Protein AF-A0A816GHS7-F1 (afdb_monomer)

Sequence (195 aa):
DESIRNHFLGNPITYLWGALGLVNDSLEFRLYTGRFTLDLFWAYRDGDQRWCGYQVNRAKFRRTLPLLEELCSCDLFGHRFTIPCSPTDYLDDEYGRDKWKTPLEKNYTWTNMKYHSMWNDISWMYATRLYTSKGKLRTDKYAVEWISKHFNYSLTSIPSFLNVIPNGPVTLPPLKTELVYNTKTKKKRVNKKSK

Structure (mmCIF, N/CA/C/O backbone):
data_AF-A0A816GHS7-F1
#
_entry.id   AF-A0A816GHS7-F1
#
loop_
_atom_site.group_PDB
_atom_site.id
_atom_site.type_symbol
_atom_site.label_atom_id
_atom_site.label_alt_id
_atom_site.label_comp_id
_atom_site.label_asym_id
_atom_site.label_entity_id
_atom_site.label_seq_id
_atom_site.pdbx_PDB_ins_code
_atom_site.Cartn_x
_atom_site.Cartn_y
_atom_site.Cartn_z
_atom_site.occupancy
_atom_site.B_iso_or_equiv
_atom_site.auth_seq_id
_atom_site.auth_comp_id
_atom_site.auth_asym_id
_atom_site.auth_atom_id
_atom_site.pdbx_PDB_model_num
ATOM 1 N N . ASP A 1 1 ? -3.343 10.259 -1.412 1.00 68.06 1 ASP A N 1
ATOM 2 C CA . ASP A 1 1 ? -4.573 10.716 -2.077 1.00 68.06 1 ASP A CA 1
ATOM 3 C C . ASP A 1 1 ? -5.734 10.633 -1.091 1.00 68.06 1 ASP A C 1
ATOM 5 O O . ASP A 1 1 ? -6.063 9.549 -0.615 1.00 68.06 1 ASP A O 1
ATOM 9 N N . GLU A 1 2 ? -6.271 11.782 -0.690 1.00 79.88 2 GLU A N 1
ATOM 10 C CA . GLU A 1 2 ? -7.373 11.857 0.273 1.00 79.88 2 GLU A CA 1
ATOM 11 C C . GLU A 1 2 ? -8.702 11.376 -0.321 1.00 79.88 2 GLU A C 1
ATOM 13 O O . GLU A 1 2 ? -9.509 10.796 0.402 1.00 79.88 2 GLU A O 1
ATOM 18 N N . SER A 1 3 ? -8.892 11.515 -1.637 1.00 87.31 3 SER A N 1
ATOM 19 C CA . SER A 1 3 ? -10.107 11.066 -2.319 1.00 87.31 3 SER A CA 1
ATOM 20 C C . SER A 1 3 ? -10.239 9.541 -2.271 1.00 87.31 3 SER A C 1
ATOM 22 O O . SER A 1 3 ? -11.257 9.023 -1.812 1.00 87.31 3 SER A O 1
ATOM 24 N N . ILE A 1 4 ? -9.163 8.823 -2.615 1.00 89.06 4 ILE A N 1
ATOM 25 C CA . ILE A 1 4 ? -9.098 7.355 -2.558 1.00 89.06 4 ILE A CA 1
ATOM 26 C C . ILE A 1 4 ? -9.308 6.874 -1.122 1.00 89.06 4 ILE A C 1
ATOM 28 O O . ILE A 1 4 ? -10.072 5.943 -0.875 1.00 89.06 4 ILE A O 1
ATOM 32 N N . ARG A 1 5 ? -8.661 7.530 -0.151 1.00 90.50 5 ARG A N 1
ATOM 33 C CA . ARG A 1 5 ? -8.822 7.182 1.264 1.00 90.50 5 ARG A CA 1
ATOM 34 C C . ARG A 1 5 ? -10.281 7.319 1.693 1.00 90.50 5 ARG A C 1
ATOM 36 O O . ARG A 1 5 ? -10.841 6.377 2.241 1.00 90.50 5 ARG A O 1
ATOM 43 N N . ASN A 1 6 ? -10.893 8.471 1.429 1.00 92.06 6 ASN A N 1
ATOM 44 C CA . ASN A 1 6 ? -12.266 8.763 1.832 1.00 92.06 6 ASN A CA 1
ATOM 45 C C . ASN A 1 6 ? -13.277 7.835 1.147 1.00 92.06 6 ASN A C 1
ATOM 47 O O . ASN A 1 6 ? -14.257 7.457 1.777 1.00 92.06 6 ASN A O 1
ATOM 51 N N . HIS A 1 7 ? -13.011 7.406 -0.089 1.00 94.62 7 HIS A N 1
ATOM 52 C CA . HIS A 1 7 ? -13.848 6.434 -0.791 1.00 94.62 7 HIS A CA 1
ATOM 53 C C . HIS A 1 7 ? -13.918 5.073 -0.075 1.00 94.62 7 HIS A C 1
ATOM 55 O O . HIS A 1 7 ? -14.983 4.455 -0.011 1.00 94.62 7 HIS A O 1
ATOM 61 N N . PHE A 1 8 ? -12.793 4.603 0.473 1.00 96.44 8 PHE A N 1
ATOM 62 C CA . PHE A 1 8 ? -12.714 3.301 1.142 1.00 96.44 8 PHE A CA 1
ATOM 63 C C . PHE A 1 8 ? -12.922 3.368 2.661 1.00 96.44 8 PHE A C 1
ATOM 65 O O . PHE A 1 8 ? -13.129 2.337 3.304 1.00 96.44 8 PHE A O 1
ATOM 72 N N . LEU A 1 9 ? -12.886 4.547 3.281 1.00 95.31 9 LEU A N 1
ATOM 73 C CA . LEU A 1 9 ? -13.147 4.679 4.714 1.00 95.31 9 LEU A CA 1
ATOM 74 C C . LEU A 1 9 ? -14.606 4.338 5.037 1.00 95.31 9 LEU A C 1
ATOM 76 O O . LEU A 1 9 ? -15.527 5.060 4.677 1.00 95.31 9 LEU A O 1
ATOM 80 N N . GLY A 1 10 ? -14.809 3.233 5.761 1.00 94.00 10 GLY A N 1
ATOM 81 C CA . GLY A 1 10 ? -16.142 2.800 6.190 1.00 94.00 10 GLY A CA 1
ATOM 82 C C . GLY A 1 10 ? -17.033 2.279 5.064 1.00 94.00 10 GLY A C 1
ATOM 83 O O . GLY A 1 10 ? -18.242 2.161 5.250 1.00 94.00 10 GLY A O 1
ATOM 84 N N . ASN A 1 11 ? -16.452 1.984 3.902 1.00 96.38 11 ASN A N 1
ATOM 85 C CA . ASN A 1 11 ? -17.188 1.466 2.761 1.00 96.38 11 ASN A CA 1
ATOM 86 C C . ASN A 1 11 ? -17.743 0.056 3.068 1.00 96.38 11 ASN A C 1
ATOM 88 O O . ASN A 1 11 ? -17.006 -0.797 3.567 1.00 96.38 11 ASN A O 1
ATOM 92 N N . PRO A 1 12 ? -19.033 -0.211 2.785 1.00 93.56 12 PRO A N 1
ATOM 93 C CA . PRO A 1 12 ? -19.698 -1.443 3.212 1.00 93.56 12 PRO A CA 1
ATOM 94 C C . PRO A 1 12 ? -19.266 -2.694 2.435 1.00 93.56 12 PRO A C 1
ATOM 96 O O . PRO A 1 12 ? -19.501 -3.802 2.909 1.00 93.56 12 PRO A O 1
ATOM 99 N N . ILE A 1 13 ? -18.663 -2.533 1.253 1.00 92.44 13 ILE A N 1
ATOM 100 C CA . ILE A 1 13 ? -18.228 -3.644 0.393 1.00 92.44 13 ILE A CA 1
ATOM 101 C C . ILE A 1 13 ? -16.758 -3.969 0.656 1.00 92.44 13 ILE A C 1
ATOM 103 O O . ILE A 1 13 ? -16.388 -5.124 0.861 1.00 92.44 13 ILE A O 1
ATOM 107 N N . THR A 1 14 ? -15.908 -2.944 0.637 1.00 95.06 14 THR A N 1
ATOM 108 C CA . THR A 1 14 ? -14.470 -3.079 0.861 1.00 95.06 14 THR A CA 1
ATOM 109 C C . THR A 1 14 ? -13.970 -1.854 1.595 1.00 95.06 14 THR A C 1
ATOM 111 O O . THR A 1 14 ? -13.979 -0.752 1.053 1.00 95.06 14 THR A O 1
ATOM 114 N N . TYR A 1 15 ? -13.571 -2.021 2.851 1.00 96.50 15 TYR A N 1
ATOM 115 C CA . TYR A 1 15 ? -13.147 -0.890 3.664 1.00 96.50 15 TYR A CA 1
ATOM 116 C C . TYR A 1 15 ? -11.628 -0.819 3.761 1.00 96.50 15 TYR A C 1
ATOM 118 O O . TYR A 1 15 ? -10.932 -1.835 3.756 1.00 96.50 15 TYR A O 1
ATOM 126 N N . LEU A 1 16 ? -11.107 0.396 3.909 1.00 97.06 16 LEU A N 1
ATOM 127 C CA . LEU A 1 16 ? -9.709 0.626 4.244 1.00 97.06 16 LEU A CA 1
ATOM 128 C C . LEU A 1 16 ? -9.429 0.052 5.634 1.00 97.06 16 LEU A C 1
ATOM 130 O O . LEU A 1 16 ? -9.889 0.606 6.627 1.00 97.06 16 LEU A O 1
ATOM 134 N N . TRP A 1 17 ? -8.682 -1.045 5.720 1.00 96.12 17 TRP A N 1
ATOM 135 C CA . TRP A 1 17 ? -8.279 -1.646 6.991 1.00 96.12 17 TRP A CA 1
ATOM 136 C C . TRP A 1 17 ? -7.000 -1.005 7.528 1.00 96.12 17 TRP A C 1
ATOM 138 O O . TRP A 1 17 ? -6.904 -0.738 8.727 1.00 96.12 17 TRP A O 1
ATOM 148 N N . GLY A 1 18 ? -6.043 -0.716 6.646 1.00 93.75 18 GLY A N 1
ATOM 149 C CA . GLY A 1 18 ? -4.761 -0.137 7.024 1.00 93.75 18 GLY A CA 1
ATOM 150 C C . GLY A 1 18 ? -4.218 0.817 5.970 1.00 93.75 18 GLY A C 1
ATOM 151 O O . GLY A 1 18 ? -4.299 0.540 4.779 1.00 93.75 18 GLY A O 1
ATOM 152 N N . ALA A 1 19 ? -3.643 1.927 6.419 1.00 92.38 19 ALA A N 1
ATOM 153 C CA . ALA A 1 19 ? -2.742 2.754 5.630 1.00 92.38 19 ALA A CA 1
ATOM 154 C C . ALA A 1 19 ? -1.329 2.563 6.188 1.00 92.38 19 ALA A C 1
ATOM 156 O O . ALA A 1 19 ? -1.081 2.896 7.351 1.00 92.38 19 ALA A O 1
ATOM 157 N N . LEU A 1 20 ? -0.446 1.993 5.376 1.00 91.12 20 LEU A N 1
ATOM 158 C CA . LEU A 1 20 ? 0.940 1.684 5.708 1.00 91.12 20 LEU A CA 1
ATOM 159 C C . LEU A 1 20 ? 1.876 2.570 4.878 1.00 91.12 20 LEU A C 1
ATOM 161 O O . LEU A 1 20 ? 1.519 2.999 3.783 1.00 91.12 20 LEU A O 1
ATOM 165 N N . GLY A 1 21 ? 3.061 2.856 5.408 1.00 89.56 21 GLY A N 1
ATOM 166 C CA . GLY A 1 21 ? 4.033 3.742 4.776 1.00 89.56 21 GLY A CA 1
ATOM 167 C C . GLY A 1 21 ? 3.632 5.220 4.794 1.00 89.56 21 GLY A C 1
ATOM 168 O O . GLY A 1 21 ? 2.619 5.617 5.378 1.00 89.56 21 GLY A O 1
ATOM 169 N N . LEU A 1 22 ? 4.461 6.065 4.178 1.00 88.38 22 LEU A N 1
ATOM 170 C CA . LEU A 1 22 ? 4.200 7.497 4.039 1.00 88.38 22 LEU A CA 1
ATOM 171 C C . LEU A 1 22 ? 3.932 7.858 2.580 1.00 88.38 22 LEU A C 1
ATOM 173 O O . LEU A 1 22 ? 4.438 7.227 1.652 1.00 88.38 22 LEU A O 1
ATOM 177 N N . VAL A 1 23 ? 3.153 8.929 2.389 1.00 85.56 23 VAL A N 1
ATOM 178 C CA . VAL A 1 23 ? 2.661 9.373 1.074 1.00 85.56 23 VAL A CA 1
ATOM 179 C C . VAL A 1 23 ? 3.784 9.529 0.057 1.00 85.56 23 VAL A C 1
ATOM 181 O O . VAL A 1 23 ? 3.580 9.163 -1.089 1.00 85.56 23 VAL A O 1
ATOM 184 N N . ASN A 1 24 ? 4.958 10.002 0.471 1.00 83.50 24 ASN A N 1
ATOM 185 C CA . ASN A 1 24 ? 6.058 10.341 -0.434 1.00 83.50 24 ASN A CA 1
ATOM 186 C C . ASN A 1 24 ? 7.095 9.220 -0.605 1.00 83.50 24 ASN A C 1
ATOM 188 O O . ASN A 1 24 ? 8.145 9.464 -1.200 1.00 83.50 24 ASN A O 1
ATOM 192 N N . ASP A 1 25 ? 6.868 8.022 -0.049 1.00 86.94 25 ASP A N 1
ATOM 193 C CA . ASP A 1 25 ? 7.866 6.953 -0.136 1.00 86.94 25 ASP A CA 1
ATOM 194 C C . ASP A 1 25 ? 7.343 5.526 -0.301 1.00 86.94 25 ASP A C 1
ATOM 196 O O . ASP A 1 25 ? 7.986 4.756 -0.999 1.00 86.94 25 ASP A O 1
ATOM 200 N N . SER A 1 26 ? 6.253 5.123 0.341 1.00 91.00 26 SER A N 1
ATOM 201 C CA . SER A 1 26 ? 5.877 3.701 0.406 1.00 91.00 26 SER A CA 1
ATOM 202 C C . SER A 1 26 ? 4.427 3.498 0.801 1.00 91.00 26 SER A C 1
ATOM 204 O O . SER A 1 26 ? 4.081 2.524 1.461 1.00 91.00 26 SER A O 1
ATOM 206 N N . LEU A 1 27 ? 3.572 4.448 0.422 1.00 91.31 27 LEU A N 1
ATOM 207 C CA . LEU A 1 27 ? 2.167 4.377 0.768 1.00 91.31 27 LEU A CA 1
ATOM 208 C C . LEU A 1 27 ? 1.540 3.105 0.191 1.00 91.31 27 LEU A C 1
ATOM 210 O O . LEU A 1 27 ? 1.600 2.850 -1.012 1.00 91.31 27 LEU A O 1
ATOM 214 N N . GLU A 1 28 ? 0.895 2.358 1.073 1.00 93.44 28 GLU A N 1
ATOM 215 C CA . GLU A 1 28 ? 0.115 1.169 0.772 1.00 93.44 28 GLU A CA 1
ATOM 216 C C . GLU A 1 28 ? -1.218 1.281 1.508 1.00 93.44 28 GLU A C 1
ATOM 218 O O . GLU A 1 28 ? -1.266 1.516 2.720 1.00 93.44 28 GLU A O 1
ATOM 223 N N . PHE A 1 29 ? -2.319 1.103 0.784 1.00 95.25 29 PHE A N 1
ATOM 224 C CA . PHE A 1 29 ? -3.629 0.923 1.398 1.00 95.25 29 PHE A CA 1
ATOM 225 C C . PHE A 1 29 ? -4.002 -0.545 1.348 1.00 95.25 29 PHE A C 1
ATOM 227 O O . PHE A 1 29 ? -4.215 -1.097 0.275 1.00 95.25 29 PHE A O 1
ATOM 234 N N . ARG A 1 30 ? -4.155 -1.150 2.520 1.00 95.88 30 ARG A N 1
ATOM 235 C CA . ARG A 1 30 ? -4.712 -2.488 2.661 1.00 95.88 30 ARG A CA 1
ATOM 236 C C . ARG A 1 30 ? -6.213 -2.386 2.866 1.00 95.88 30 ARG A C 1
ATOM 238 O O . ARG A 1 30 ? -6.678 -1.897 3.901 1.00 95.88 30 ARG A O 1
ATOM 245 N N . LEU A 1 31 ? -6.964 -2.848 1.880 1.00 97.19 31 LEU A N 1
ATOM 246 C CA . LEU A 1 31 ? -8.415 -2.951 1.903 1.00 97.19 31 LEU A CA 1
ATOM 247 C C . LEU A 1 31 ? -8.844 -4.344 2.359 1.00 97.19 31 LEU A C 1
ATOM 249 O O . LEU A 1 31 ? -8.128 -5.328 2.155 1.00 97.19 31 LEU A O 1
ATOM 253 N N . TYR A 1 32 ? -10.027 -4.436 2.957 1.00 96.44 32 TYR A N 1
ATOM 254 C CA . TYR A 1 32 ? -10.580 -5.698 3.425 1.00 96.44 32 TYR A CA 1
ATOM 255 C C . TYR A 1 32 ? -12.075 -5.809 3.134 1.00 96.44 32 TYR A C 1
ATOM 257 O O . TYR A 1 32 ? -12.856 -4.905 3.430 1.00 96.44 32 TYR A O 1
ATOM 265 N N . THR A 1 33 ? -12.468 -6.962 2.595 1.00 93.06 33 THR A N 1
ATOM 266 C CA . THR A 1 33 ? -13.860 -7.281 2.231 1.00 93.06 33 THR A CA 1
ATOM 267 C C . THR A 1 33 ? -14.572 -8.151 3.267 1.00 93.06 33 THR A C 1
ATOM 269 O O . THR A 1 33 ? -15.707 -8.567 3.059 1.00 93.06 33 THR A O 1
ATOM 272 N N . GLY A 1 34 ? -13.898 -8.527 4.359 1.00 90.69 34 GLY A N 1
ATOM 273 C CA . GLY A 1 34 ? -14.360 -9.602 5.247 1.00 90.69 34 GLY A CA 1
ATOM 274 C C . GLY A 1 34 ? -13.901 -10.998 4.814 1.00 90.69 34 GLY A C 1
ATOM 275 O O . GLY A 1 34 ? -13.874 -11.909 5.637 1.00 90.69 34 GLY A O 1
ATOM 276 N N . ARG A 1 35 ? -13.514 -11.179 3.543 1.00 92.12 35 ARG A N 1
ATOM 277 C CA . ARG A 1 35 ? -13.110 -12.484 2.986 1.00 92.12 35 ARG A CA 1
ATOM 278 C C . ARG A 1 35 ? -11.669 -12.509 2.497 1.00 92.12 35 ARG A C 1
ATOM 280 O O . ARG A 1 35 ? -10.969 -13.487 2.724 1.00 92.12 35 ARG A O 1
ATOM 287 N N . PHE A 1 36 ? -11.229 -11.439 1.848 1.00 91.56 36 PHE A N 1
ATOM 288 C CA . PHE A 1 36 ? -9.872 -11.306 1.330 1.00 91.56 36 PHE A CA 1
ATOM 289 C C . PHE A 1 36 ? -9.372 -9.871 1.495 1.00 91.56 36 PHE A C 1
ATOM 291 O O . PHE A 1 36 ? -10.145 -8.948 1.778 1.00 91.56 36 PHE A O 1
ATOM 298 N N . THR A 1 37 ? -8.064 -9.703 1.340 1.00 93.81 37 THR A N 1
ATOM 299 C CA . THR A 1 37 ? -7.389 -8.406 1.348 1.00 93.81 37 THR A CA 1
ATOM 300 C C . THR A 1 37 ? -7.031 -7.987 -0.069 1.00 93.81 37 THR A C 1
ATOM 302 O O . THR A 1 37 ? -6.649 -8.828 -0.882 1.00 93.81 37 THR A O 1
ATOM 305 N N . LEU A 1 38 ? -7.122 -6.690 -0.346 1.00 94.06 38 LEU A N 1
ATOM 306 C CA . LEU A 1 38 ? -6.595 -6.078 -1.563 1.00 94.06 38 LEU A CA 1
ATOM 307 C C . LEU A 1 38 ? -5.630 -4.970 -1.153 1.00 94.06 38 LEU A C 1
ATOM 309 O O . LEU A 1 38 ? -6.019 -4.082 -0.400 1.00 94.06 38 LEU A O 1
ATOM 313 N N . ASP A 1 39 ? -4.407 -5.007 -1.668 1.00 94.31 39 ASP A N 1
ATOM 314 C CA . ASP A 1 39 ? -3.400 -3.991 -1.381 1.00 94.31 39 ASP A CA 1
ATOM 315 C C . ASP A 1 39 ? -3.287 -3.037 -2.578 1.00 94.31 39 ASP A C 1
ATOM 317 O O . ASP A 1 39 ? -3.067 -3.460 -3.714 1.00 94.31 39 ASP A O 1
ATOM 321 N N . LEU A 1 40 ? -3.479 -1.743 -2.330 1.00 94.25 40 LEU A N 1
ATOM 322 C CA . LEU A 1 40 ? -3.274 -0.674 -3.300 1.00 94.25 40 LEU A CA 1
ATOM 323 C C . LEU A 1 40 ? -1.908 -0.043 -3.059 1.00 94.25 40 LEU A C 1
ATOM 325 O O . LEU A 1 40 ? -1.627 0.428 -1.956 1.00 94.25 40 LEU A O 1
ATOM 329 N N . PHE A 1 41 ? -1.099 0.022 -4.110 1.00 91.88 41 PHE A N 1
ATOM 330 C CA . PHE A 1 41 ? 0.233 0.614 -4.076 1.00 91.88 41 PHE A CA 1
ATOM 331 C C . PHE A 1 41 ? 0.293 1.880 -4.920 1.00 91.88 41 PHE A C 1
ATOM 333 O O . PHE A 1 41 ? -0.375 1.993 -5.949 1.00 91.88 41 PHE A O 1
ATOM 340 N N . TRP A 1 42 ? 1.144 2.817 -4.508 1.00 90.38 42 TRP A N 1
ATOM 341 C CA . TRP A 1 42 ? 1.409 4.026 -5.274 1.00 90.38 42 TRP A CA 1
ATOM 342 C C . TRP A 1 42 ? 2.604 3.838 -6.205 1.00 90.38 42 TRP A C 1
ATOM 344 O O . TRP A 1 42 ? 3.679 3.398 -5.794 1.00 90.38 42 TRP A O 1
ATOM 354 N N . ALA A 1 43 ? 2.402 4.219 -7.467 1.00 89.06 43 ALA A N 1
ATOM 355 C CA . ALA A 1 43 ? 3.469 4.402 -8.435 1.00 89.06 43 ALA A CA 1
ATOM 356 C C . ALA A 1 43 ? 3.944 5.858 -8.384 1.00 89.06 43 ALA A C 1
ATOM 358 O O . ALA A 1 43 ? 3.185 6.794 -8.639 1.00 89.06 43 ALA A O 1
ATOM 359 N N . TYR A 1 44 ? 5.213 6.034 -8.061 1.00 88.62 44 TYR A N 1
ATOM 360 C CA . TYR A 1 44 ? 5.902 7.310 -8.001 1.00 88.62 44 TYR A CA 1
ATOM 361 C C . TYR A 1 44 ? 6.716 7.524 -9.269 1.00 88.62 44 TYR A C 1
ATOM 363 O O . TYR A 1 44 ? 7.082 6.563 -9.949 1.00 88.62 44 TYR A O 1
ATOM 371 N N . ARG A 1 45 ? 7.017 8.784 -9.579 1.00 85.44 45 ARG A N 1
ATOM 372 C CA . ARG A 1 45 ? 7.828 9.166 -10.735 1.00 85.44 45 ARG A CA 1
ATOM 373 C C . ARG A 1 45 ? 9.043 9.966 -10.280 1.00 85.44 45 ARG A C 1
ATOM 375 O O . ARG A 1 45 ? 8.910 10.841 -9.429 1.00 85.44 45 ARG A O 1
ATOM 382 N N . ASP A 1 46 ? 10.194 9.652 -10.855 1.00 84.06 46 ASP A N 1
ATOM 383 C CA . ASP A 1 46 ? 11.453 10.378 -10.697 1.00 84.06 46 ASP A CA 1
ATOM 384 C C . ASP A 1 46 ? 12.117 10.478 -12.081 1.00 84.06 46 ASP A C 1
ATOM 386 O O . ASP A 1 46 ? 12.657 9.497 -12.597 1.00 84.06 46 ASP A O 1
ATOM 390 N N . GLY A 1 47 ? 11.947 11.627 -12.744 1.00 85.31 47 GLY A N 1
ATOM 391 C CA . GLY A 1 47 ? 12.228 11.769 -14.177 1.00 85.31 47 GLY A CA 1
ATOM 392 C C . GLY A 1 47 ? 11.400 10.789 -15.020 1.00 85.31 47 GLY A C 1
ATOM 393 O O . GLY A 1 47 ? 10.177 10.719 -14.877 1.00 85.31 47 GLY A O 1
ATOM 394 N N . ASP A 1 48 ? 12.077 10.006 -15.861 1.00 83.62 48 ASP A N 1
ATOM 395 C CA . ASP A 1 48 ? 11.458 8.969 -16.701 1.00 83.62 48 ASP A CA 1
ATOM 396 C C . ASP A 1 48 ? 11.254 7.636 -15.966 1.00 83.62 48 ASP A C 1
ATOM 398 O O . ASP A 1 48 ? 10.537 6.753 -16.440 1.00 83.62 48 ASP A O 1
ATOM 402 N N . GLN A 1 49 ? 11.850 7.473 -14.782 1.00 83.94 49 GLN A N 1
ATOM 403 C CA . GLN A 1 49 ? 11.717 6.248 -14.007 1.00 83.94 49 GLN A CA 1
ATOM 404 C C . GLN A 1 49 ? 10.449 6.277 -13.160 1.00 83.94 49 GLN A C 1
ATOM 406 O O . GLN A 1 49 ? 10.120 7.268 -12.500 1.00 83.94 49 GLN A O 1
ATOM 411 N N . ARG A 1 50 ?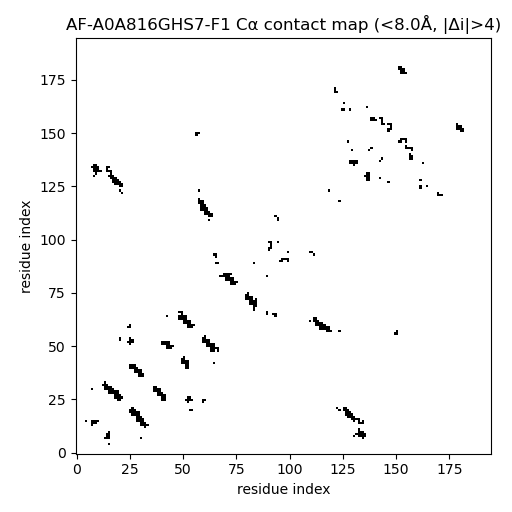 9.748 5.143 -13.127 1.00 88.75 50 ARG A N 1
ATOM 412 C CA . ARG A 1 50 ? 8.648 4.907 -12.193 1.00 88.75 50 ARG A CA 1
ATOM 413 C C . ARG A 1 50 ? 9.069 3.888 -11.152 1.00 88.75 50 ARG A C 1
ATOM 415 O O . ARG A 1 50 ? 9.842 2.976 -11.436 1.00 88.75 50 ARG A O 1
ATOM 422 N N . TRP A 1 51 ? 8.571 4.034 -9.936 1.00 90.94 51 TRP A N 1
ATOM 423 C CA . TRP A 1 51 ? 8.890 3.107 -8.860 1.00 90.94 51 TRP A CA 1
ATOM 424 C C . TRP A 1 51 ? 7.725 2.956 -7.888 1.00 90.94 51 TRP A C 1
ATOM 426 O O . TRP A 1 51 ? 6.915 3.857 -7.709 1.00 90.94 51 TRP A O 1
ATOM 436 N N . CYS A 1 52 ? 7.644 1.793 -7.259 1.00 91.44 52 CYS A N 1
ATOM 437 C CA . CYS A 1 52 ? 6.725 1.482 -6.177 1.00 91.44 52 CYS A CA 1
ATOM 438 C C . CYS A 1 52 ? 7.524 1.377 -4.881 1.00 91.44 52 CYS A C 1
ATOM 440 O O . CYS A 1 52 ? 8.606 0.781 -4.859 1.00 91.44 52 CYS A O 1
ATOM 442 N N . GLY A 1 53 ? 7.014 1.963 -3.805 1.00 91.19 53 GLY A N 1
ATOM 443 C CA . GLY A 1 53 ? 7.618 1.802 -2.489 1.00 91.19 53 GLY A CA 1
ATOM 444 C C . GLY A 1 53 ? 7.207 0.489 -1.828 1.00 91.19 53 GLY A C 1
ATOM 445 O O . GLY A 1 53 ? 6.150 -0.061 -2.131 1.00 91.19 53 GLY A O 1
ATOM 446 N N . TYR A 1 54 ? 8.058 -0.008 -0.936 1.00 89.31 54 TYR A N 1
ATOM 447 C CA . TYR A 1 54 ? 7.779 -1.158 -0.081 1.00 89.31 54 TYR A CA 1
ATOM 448 C C . TYR A 1 54 ? 8.507 -1.005 1.255 1.00 89.31 54 TYR A C 1
ATOM 450 O O . TYR A 1 54 ? 9.568 -0.376 1.324 1.00 89.31 54 TYR A O 1
ATOM 458 N N . GLN A 1 55 ? 7.970 -1.606 2.312 1.00 88.50 55 GLN A N 1
ATOM 459 C CA . GLN A 1 55 ? 8.479 -1.451 3.668 1.00 88.50 55 GLN A CA 1
ATOM 460 C C . GLN A 1 55 ? 8.662 -2.791 4.373 1.00 88.50 55 GLN A C 1
ATOM 462 O O . GLN A 1 55 ? 7.787 -3.654 4.365 1.00 88.50 55 GLN A O 1
ATOM 467 N N . VAL A 1 56 ? 9.810 -2.945 5.034 1.00 85.62 56 VAL A N 1
ATOM 468 C CA . VAL A 1 56 ? 10.094 -4.076 5.925 1.00 85.62 56 VAL A CA 1
ATOM 469 C C . VAL A 1 56 ? 10.659 -3.526 7.216 1.00 85.62 56 VAL A C 1
ATOM 471 O O . VAL A 1 56 ? 11.815 -3.097 7.284 1.00 85.62 56 VAL A O 1
ATOM 474 N N . ASN A 1 57 ? 9.838 -3.529 8.264 1.00 84.56 57 ASN A N 1
ATOM 475 C CA . ASN A 1 57 ? 10.099 -2.704 9.437 1.00 84.56 57 ASN A CA 1
ATOM 476 C C . ASN A 1 57 ? 10.422 -1.260 8.982 1.00 84.56 57 ASN A C 1
ATOM 478 O O . ASN A 1 57 ? 9.879 -0.781 7.991 1.00 84.56 57 ASN A O 1
ATOM 482 N N . ARG A 1 58 ? 11.352 -0.571 9.651 1.00 87.25 58 ARG A N 1
ATOM 483 C CA . ARG A 1 58 ? 11.702 0.820 9.318 1.00 87.25 58 ARG A CA 1
ATOM 484 C C . ARG A 1 58 ? 12.356 1.004 7.952 1.00 87.25 58 ARG A C 1
ATOM 486 O O . ARG A 1 58 ? 12.524 2.144 7.521 1.00 87.25 58 ARG A O 1
ATOM 493 N N . ALA A 1 59 ? 12.815 -0.080 7.331 1.00 89.56 59 ALA A N 1
ATOM 494 C CA . ALA A 1 59 ? 13.534 -0.014 6.075 1.00 89.56 59 ALA A CA 1
ATOM 495 C C . ALA A 1 59 ? 12.552 0.172 4.920 1.00 89.56 59 ALA A C 1
ATOM 497 O O . ALA A 1 59 ? 11.589 -0.581 4.771 1.00 89.56 59 ALA A O 1
ATOM 498 N N . LYS A 1 60 ? 12.853 1.168 4.094 1.00 91.00 60 LYS A N 1
ATOM 499 C CA . LYS A 1 60 ? 12.137 1.493 2.874 1.00 91.00 60 LYS A CA 1
ATOM 500 C C . LYS A 1 60 ? 12.912 1.001 1.676 1.00 91.00 60 LYS A C 1
ATOM 502 O O . LYS A 1 60 ? 14.125 1.209 1.568 1.00 91.00 60 LYS A O 1
ATOM 507 N N . PHE A 1 61 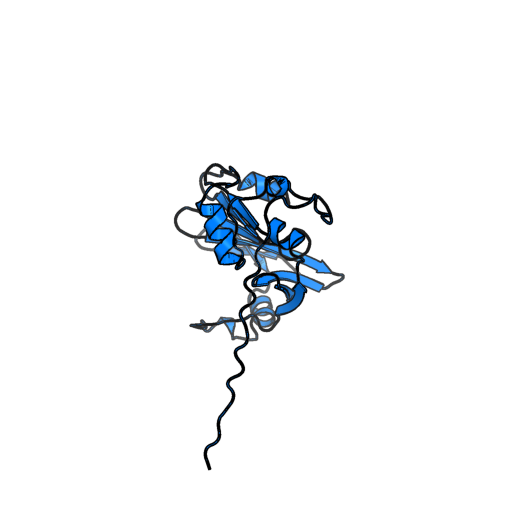? 12.178 0.430 0.745 1.00 92.25 61 PHE A N 1
ATOM 508 C CA . PHE A 1 61 ? 12.686 -0.084 -0.504 1.00 92.25 61 PHE A CA 1
ATOM 509 C C . PHE A 1 61 ? 11.933 0.561 -1.658 1.00 92.25 61 PHE A C 1
ATOM 511 O O . PHE A 1 61 ? 10.773 0.947 -1.525 1.00 92.25 61 PHE A O 1
ATOM 518 N N . ARG A 1 62 ? 12.612 0.679 -2.793 1.00 92.62 62 ARG A N 1
ATOM 519 C CA . ARG A 1 62 ? 12.019 1.088 -4.061 1.00 92.62 62 ARG A CA 1
ATOM 520 C C . ARG A 1 62 ? 12.160 -0.056 -5.046 1.00 92.62 62 ARG A C 1
ATOM 522 O O . ARG A 1 62 ? 13.255 -0.583 -5.236 1.00 92.62 62 ARG A O 1
ATOM 529 N N . ARG A 1 63 ? 11.049 -0.422 -5.665 1.00 90.44 63 ARG A N 1
ATOM 530 C CA . ARG A 1 63 ? 10.973 -1.374 -6.765 1.00 90.44 63 ARG A CA 1
ATOM 531 C C . ARG A 1 63 ? 10.715 -0.583 -8.039 1.00 90.44 63 ARG A C 1
ATOM 533 O O . ARG A 1 63 ? 9.682 0.074 -8.137 1.00 90.44 63 ARG A O 1
ATOM 540 N N . THR A 1 64 ? 11.661 -0.584 -8.971 1.00 89.62 64 THR A N 1
ATOM 541 C CA . THR A 1 64 ? 11.477 0.097 -10.261 1.00 89.62 64 THR A CA 1
ATOM 542 C C . THR A 1 64 ? 10.379 -0.608 -11.048 1.00 89.62 64 THR A C 1
ATOM 544 O O . THR A 1 64 ? 10.383 -1.832 -11.135 1.00 89.62 64 THR A O 1
ATOM 547 N N . LEU A 1 65 ? 9.440 0.167 -11.583 1.00 88.38 65 LEU A N 1
ATOM 548 C CA . LEU A 1 65 ? 8.356 -0.333 -12.417 1.00 88.38 65 LEU A CA 1
ATOM 549 C C . LEU A 1 65 ? 8.787 -0.295 -13.888 1.00 88.38 65 LEU A C 1
ATOM 551 O O . LEU A 1 65 ? 9.420 0.693 -14.283 1.00 88.38 65 LEU A O 1
ATOM 555 N N . PRO A 1 66 ? 8.412 -1.301 -14.696 1.00 87.12 66 PRO A N 1
ATOM 556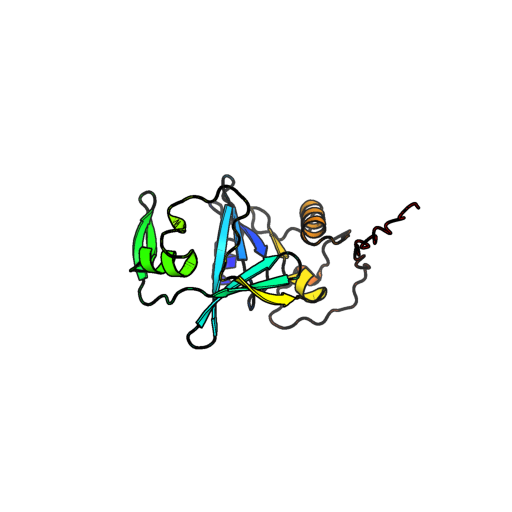 C CA . PRO A 1 66 ? 8.519 -1.214 -16.146 1.00 87.12 66 PRO A CA 1
ATOM 557 C C . PRO A 1 66 ? 7.805 0.035 -16.680 1.00 87.12 66 PRO A C 1
ATOM 559 O O . PRO A 1 66 ? 6.867 0.562 -16.063 1.00 87.12 66 PRO A O 1
ATOM 562 N N . LEU A 1 67 ? 8.254 0.526 -17.833 1.00 80.06 67 LEU A N 1
ATOM 563 C CA . LEU A 1 67 ? 7.626 1.667 -18.490 1.00 80.06 67 LEU A CA 1
ATOM 564 C C . LEU A 1 67 ? 6.204 1.288 -18.920 1.00 80.06 67 LEU A C 1
ATOM 566 O O . LEU A 1 67 ? 5.981 0.378 -19.708 1.00 80.06 67 LEU A O 1
ATOM 570 N N . LEU A 1 68 ? 5.224 2.001 -18.369 1.00 74.31 68 LEU A N 1
ATOM 571 C CA . LEU A 1 68 ? 3.831 1.914 -18.799 1.00 74.31 68 LEU A CA 1
ATOM 572 C C . LEU A 1 68 ? 3.638 2.900 -19.950 1.00 74.31 68 LEU A C 1
ATOM 574 O O . LEU A 1 68 ? 3.373 4.084 -19.697 1.00 74.31 68 LEU A O 1
ATOM 578 N N . GLU A 1 69 ? 3.829 2.413 -21.174 1.00 72.94 69 GLU A N 1
ATOM 579 C CA . GLU A 1 69 ? 3.639 3.191 -22.402 1.00 72.94 69 GLU A CA 1
ATOM 580 C C . GLU A 1 69 ? 2.148 3.383 -22.702 1.00 72.94 69 GLU A C 1
ATOM 582 O O . GLU A 1 69 ? 1.694 4.515 -22.859 1.00 72.94 69 GLU A O 1
ATOM 587 N N . GLU A 1 70 ? 1.363 2.301 -22.657 1.00 88.00 70 GLU A N 1
ATOM 588 C CA . GLU A 1 70 ? -0.069 2.315 -22.970 1.00 88.00 70 GLU A CA 1
ATOM 589 C C . GLU A 1 70 ? -0.889 1.433 -22.018 1.00 88.00 70 GLU A C 1
ATOM 591 O O . GLU A 1 70 ? -0.412 0.422 -21.487 1.00 88.00 70 GLU A O 1
ATOM 596 N N . LEU A 1 71 ? -2.147 1.828 -21.806 1.00 92.12 71 LEU A N 1
ATOM 597 C CA . LEU A 1 71 ? -3.109 1.111 -20.976 1.00 92.12 71 LEU A CA 1
ATOM 598 C C . LEU A 1 71 ? -4.248 0.556 -21.832 1.00 92.12 71 LEU A C 1
ATOM 600 O O . LEU A 1 71 ? -4.916 1.292 -22.554 1.00 92.12 71 LEU A O 1
ATOM 604 N N . CYS A 1 72 ? -4.504 -0.737 -21.682 1.00 94.69 72 CYS A N 1
ATOM 605 C CA . CYS A 1 72 ? -5.545 -1.484 -22.369 1.00 94.69 72 CYS A CA 1
ATOM 606 C C . CYS A 1 72 ? -6.583 -2.012 -21.372 1.00 94.69 72 CYS A C 1
ATOM 608 O O . CYS A 1 72 ? -6.363 -2.049 -20.161 1.00 94.69 72 CYS A O 1
ATOM 610 N N . SER A 1 73 ? -7.742 -2.422 -21.886 1.00 95.31 73 SER A N 1
ATOM 611 C CA . SER A 1 73 ? -8.770 -3.098 -21.089 1.00 95.31 73 SER A CA 1
ATOM 612 C C . SER A 1 73 ? -8.576 -4.612 -21.124 1.00 95.31 73 SER A C 1
ATOM 614 O O . SER A 1 73 ? -8.289 -5.175 -22.176 1.00 95.31 73 SER A O 1
ATOM 616 N N . CYS A 1 74 ? -8.794 -5.271 -19.993 1.00 95.12 74 CYS A N 1
ATOM 617 C CA . CYS A 1 74 ? -8.786 -6.723 -19.852 1.00 95.12 74 CYS A CA 1
ATOM 618 C C . CYS A 1 74 ? -10.009 -7.181 -19.051 1.00 95.12 74 CYS A C 1
ATOM 620 O O . CYS A 1 74 ? -10.537 -6.417 -18.241 1.00 95.12 74 CYS A O 1
ATOM 622 N N . ASP A 1 75 ? -10.456 -8.412 -19.285 1.00 95.69 75 ASP A N 1
ATOM 623 C CA . ASP A 1 75 ? -11.446 -9.071 -18.439 1.00 95.69 75 ASP A CA 1
ATOM 624 C C . ASP A 1 75 ? -10.748 -9.837 -17.312 1.00 95.69 75 ASP A C 1
ATOM 626 O O . ASP A 1 75 ? -9.828 -10.621 -17.548 1.00 95.69 75 ASP A O 1
ATOM 630 N N . LEU A 1 76 ? -11.205 -9.627 -16.084 1.00 92.19 76 LEU A N 1
ATOM 631 C CA . LEU A 1 76 ? -10.846 -10.457 -14.946 1.00 92.19 76 LEU A CA 1
ATOM 632 C C . LEU A 1 76 ? -12.124 -10.793 -14.178 1.00 92.19 76 LEU A C 1
ATOM 634 O O . LEU A 1 76 ? -12.725 -9.930 -13.539 1.00 92.19 76 LEU A O 1
ATOM 638 N N . PHE A 1 77 ? -12.530 -12.061 -14.253 1.00 91.50 77 PHE A N 1
ATOM 639 C CA . PHE A 1 77 ? -13.768 -12.580 -13.661 1.00 91.50 77 PHE A CA 1
ATOM 640 C C . PHE A 1 77 ? -15.039 -11.841 -14.124 1.00 91.50 77 PHE A C 1
ATOM 642 O O . PHE A 1 77 ? -15.926 -11.580 -13.314 1.00 91.50 77 PHE A O 1
ATOM 649 N N . GLY A 1 78 ? -15.146 -11.498 -15.413 1.00 93.12 78 GLY A N 1
ATOM 650 C CA . GLY A 1 78 ? -16.325 -10.808 -15.956 1.00 93.12 78 GLY A CA 1
ATOM 651 C C . GLY A 1 78 ? -16.358 -9.304 -15.668 1.00 93.12 78 GLY A C 1
ATOM 652 O O . GLY A 1 78 ? -17.376 -8.646 -15.897 1.00 93.12 78 GLY A O 1
ATOM 653 N N . HIS A 1 79 ? -15.266 -8.751 -15.136 1.00 92.38 79 HIS A N 1
ATOM 654 C CA . HIS A 1 79 ? -15.118 -7.330 -14.858 1.00 92.38 79 HIS A CA 1
ATOM 655 C C . HIS A 1 79 ? -13.983 -6.736 -15.686 1.00 92.38 79 HIS A C 1
ATOM 657 O O . HIS A 1 79 ? -12.928 -7.344 -15.861 1.00 92.38 79 HIS A O 1
ATOM 663 N N . ARG A 1 80 ? -14.186 -5.505 -16.163 1.00 95.50 80 ARG A N 1
ATOM 664 C CA . ARG A 1 80 ? -13.191 -4.776 -16.951 1.00 95.50 80 ARG A CA 1
ATOM 665 C C . ARG A 1 80 ? -12.152 -4.122 -16.041 1.00 95.50 80 ARG A C 1
ATOM 667 O O . ARG A 1 80 ? -12.501 -3.270 -15.227 1.00 95.50 80 ARG A O 1
ATOM 674 N N . PHE A 1 81 ? -10.887 -4.466 -16.244 1.00 94.00 81 PHE A N 1
ATOM 675 C CA . PHE A 1 81 ? -9.734 -3.857 -15.587 1.00 94.00 81 PHE A CA 1
ATOM 676 C C . PHE A 1 81 ? -8.824 -3.172 -16.595 1.00 94.00 81 PHE A C 1
ATOM 678 O O . PHE A 1 81 ? -8.741 -3.573 -17.754 1.00 94.00 81 PHE A O 1
ATOM 685 N N . THR A 1 82 ? -8.109 -2.156 -16.126 1.00 93.62 82 THR A N 1
ATOM 686 C CA . THR A 1 82 ? -7.072 -1.483 -16.903 1.00 93.62 82 THR A CA 1
ATOM 687 C C . THR A 1 82 ? -5.723 -2.140 -16.626 1.00 93.62 82 THR A C 1
ATOM 689 O O . THR A 1 82 ? -5.317 -2.247 -15.469 1.00 93.62 82 THR A O 1
ATOM 692 N N . ILE A 1 83 ? -5.032 -2.572 -17.678 1.00 92.75 83 ILE A N 1
ATOM 693 C CA . ILE A 1 83 ? -3.733 -3.258 -17.624 1.00 92.75 83 ILE A CA 1
ATOM 694 C C . ILE A 1 83 ? -2.751 -2.626 -18.627 1.00 92.75 83 ILE A C 1
ATOM 696 O O . ILE A 1 83 ? -3.194 -1.883 -19.501 1.00 92.75 83 ILE A O 1
ATOM 700 N N . PRO A 1 84 ? -1.440 -2.913 -18.561 1.00 91.81 84 PRO A N 1
ATOM 701 C CA . PRO A 1 84 ? -0.521 -2.584 -19.653 1.00 91.81 84 PRO A CA 1
ATOM 702 C C . PRO A 1 84 ? -0.953 -3.273 -20.956 1.00 91.81 84 PRO A C 1
ATOM 704 O O . PRO A 1 84 ? -1.375 -4.429 -20.916 1.00 91.81 84 PRO A O 1
ATOM 707 N N . CYS A 1 85 ? -0.828 -2.598 -22.103 1.00 92.94 85 CYS A N 1
ATOM 708 C CA . CYS A 1 85 ? -1.190 -3.187 -23.402 1.00 92.94 85 CYS A CA 1
ATOM 709 C C . CYS A 1 85 ? -0.325 -4.393 -23.803 1.00 92.94 85 CYS A C 1
ATOM 711 O O . CYS A 1 85 ? -0.836 -5.318 -24.432 1.00 92.94 85 CYS A O 1
ATOM 713 N N . SER A 1 86 ? 0.935 -4.429 -23.359 1.00 92.44 86 SER A N 1
ATOM 714 C CA . SER A 1 86 ? 1.833 -5.582 -23.491 1.00 92.44 86 SER A CA 1
ATOM 715 C C . SER A 1 86 ? 2.057 -6.249 -22.127 1.00 92.44 86 SER A C 1
ATOM 717 O O . SER A 1 86 ? 3.097 -6.043 -21.497 1.00 92.44 86 SER A O 1
ATOM 719 N N . PRO A 1 87 ? 1.090 -7.032 -21.607 1.00 91.88 87 PRO A N 1
ATOM 720 C CA . PRO A 1 87 ? 1.197 -7.611 -20.270 1.00 91.88 87 PRO A CA 1
ATOM 721 C C . PRO A 1 87 ? 2.361 -8.600 -20.149 1.00 91.88 87 PRO A C 1
ATOM 723 O O . PRO A 1 87 ? 2.982 -8.665 -19.095 1.00 91.88 87 PRO A O 1
ATOM 726 N N . THR A 1 88 ? 2.684 -9.347 -21.209 1.00 92.88 88 THR A N 1
ATOM 727 C CA . THR A 1 88 ? 3.825 -10.277 -21.211 1.00 92.88 88 THR A CA 1
ATOM 728 C C . THR A 1 88 ? 5.150 -9.544 -21.047 1.00 92.88 88 THR A C 1
ATOM 730 O O . THR A 1 88 ? 5.923 -9.927 -20.175 1.00 92.88 88 THR A O 1
ATOM 733 N N . ASP A 1 89 ? 5.374 -8.465 -21.797 1.00 91.38 89 ASP A N 1
ATOM 734 C CA . ASP A 1 89 ? 6.603 -7.668 -21.699 1.00 91.38 89 ASP A CA 1
ATOM 735 C C . ASP A 1 89 ? 6.727 -7.031 -20.312 1.00 91.38 89 ASP A C 1
ATOM 737 O O . ASP A 1 89 ? 7.770 -7.117 -19.668 1.00 91.38 89 ASP A O 1
ATOM 741 N N . TYR A 1 90 ? 5.620 -6.489 -19.791 1.00 90.69 90 TYR A N 1
ATOM 742 C CA . TYR A 1 90 ? 5.580 -5.942 -18.436 1.00 90.69 90 TYR A CA 1
ATOM 743 C C . TYR A 1 90 ? 5.951 -6.997 -17.380 1.00 90.69 90 TYR A C 1
ATOM 745 O O . TYR A 1 90 ? 6.715 -6.720 -16.454 1.00 90.69 90 TYR A O 1
ATOM 753 N N . LEU A 1 91 ? 5.410 -8.214 -17.494 1.00 90.88 91 LEU A N 1
ATOM 754 C CA . LEU A 1 91 ? 5.705 -9.306 -16.565 1.00 90.88 91 LEU A CA 1
ATOM 755 C C . LEU A 1 91 ? 7.148 -9.810 -16.705 1.00 90.88 91 LEU A C 1
ATOM 757 O O . LEU A 1 91 ? 7.777 -10.132 -15.695 1.00 90.88 91 LEU A O 1
ATOM 761 N N . ASP A 1 92 ? 7.682 -9.862 -17.922 1.00 90.31 92 ASP A N 1
ATOM 762 C CA . ASP A 1 92 ? 9.066 -10.253 -18.192 1.00 90.31 92 ASP A CA 1
ATOM 763 C C . ASP A 1 92 ? 10.071 -9.239 -17.628 1.00 90.31 92 ASP A C 1
ATOM 765 O O . ASP A 1 92 ? 11.084 -9.647 -17.056 1.00 90.31 92 ASP A O 1
ATOM 769 N N . ASP A 1 93 ? 9.780 -7.941 -17.709 1.00 87.94 93 ASP A N 1
ATOM 770 C CA . ASP A 1 93 ? 10.611 -6.890 -17.111 1.00 87.94 93 ASP A CA 1
ATOM 771 C C . ASP A 1 93 ? 10.539 -6.898 -15.577 1.00 87.94 93 ASP A C 1
ATOM 773 O O . ASP A 1 93 ? 11.539 -6.682 -14.887 1.00 87.94 93 ASP A O 1
ATOM 777 N N . GLU A 1 94 ? 9.354 -7.164 -15.025 1.00 86.00 94 GLU A N 1
ATOM 778 C CA . GLU A 1 94 ? 9.114 -7.147 -13.583 1.00 86.00 94 GLU A CA 1
ATOM 779 C C . GLU A 1 94 ? 9.689 -8.381 -12.871 1.00 86.00 94 GLU A C 1
ATOM 781 O O . GLU A 1 94 ? 10.359 -8.269 -11.841 1.00 86.00 94 GLU A O 1
ATOM 786 N N . TYR A 1 95 ? 9.406 -9.570 -13.403 1.00 84.81 95 TYR A N 1
ATOM 787 C CA . TYR A 1 95 ? 9.705 -10.852 -12.761 1.00 84.81 95 TYR A CA 1
ATOM 788 C C . TYR A 1 95 ? 10.895 -11.575 -13.405 1.00 84.81 95 TYR A C 1
ATOM 790 O O . TYR A 1 95 ? 11.416 -12.536 -12.832 1.00 84.81 95 TYR A O 1
ATOM 798 N N . GLY A 1 96 ? 11.355 -11.111 -14.568 1.00 85.12 96 GLY A N 1
ATOM 799 C CA . GLY A 1 96 ? 12.296 -11.804 -15.439 1.00 85.12 96 GLY A CA 1
ATOM 800 C C . GLY A 1 96 ? 11.576 -12.695 -16.451 1.00 85.12 96 GLY A C 1
ATOM 801 O O . GLY A 1 96 ? 10.581 -13.344 -16.118 1.00 85.12 96 GLY A O 1
ATOM 802 N N . ARG A 1 97 ? 12.131 -12.766 -17.670 1.00 90.25 97 ARG A N 1
ATOM 803 C CA . ARG A 1 97 ? 11.570 -13.525 -18.797 1.00 90.25 97 ARG A CA 1
ATOM 804 C C . ARG A 1 97 ? 11.097 -14.919 -18.393 1.00 90.25 97 ARG A C 1
ATOM 806 O O . ARG A 1 97 ? 11.885 -15.704 -17.863 1.00 90.25 97 ARG A O 1
ATOM 813 N N . ASP A 1 98 ? 9.813 -15.186 -18.631 1.00 90.12 98 ASP A N 1
ATOM 814 C CA . ASP A 1 98 ? 9.103 -16.444 -18.346 1.00 90.12 98 ASP A CA 1
ATOM 815 C C . ASP A 1 98 ? 9.075 -16.904 -16.873 1.00 90.12 98 ASP A C 1
ATOM 817 O O . ASP A 1 98 ? 8.416 -17.897 -16.549 1.00 90.12 98 ASP A O 1
ATOM 821 N N . LYS A 1 99 ? 9.721 -16.195 -15.939 1.00 86.31 99 LYS A N 1
ATOM 822 C CA . LYS A 1 99 ? 9.795 -16.611 -14.527 1.00 86.31 99 LYS A CA 1
ATOM 823 C C . LYS A 1 99 ? 8.452 -16.518 -13.813 1.00 86.31 99 LYS A C 1
ATOM 825 O O . LYS A 1 99 ? 8.193 -17.291 -12.897 1.00 86.31 99 LYS A O 1
ATOM 830 N N . TRP A 1 100 ? 7.587 -15.608 -14.248 1.00 87.81 100 TRP A N 1
ATOM 831 C CA . TRP A 1 100 ? 6.242 -15.420 -13.700 1.00 87.81 100 TRP A CA 1
ATOM 832 C C . TRP A 1 100 ? 5.268 -16.554 -14.061 1.00 87.81 100 TRP A C 1
ATOM 834 O O . TRP A 1 100 ? 4.215 -16.666 -13.437 1.00 87.81 100 TRP A O 1
ATOM 844 N N . LYS A 1 101 ? 5.605 -17.419 -15.032 1.00 90.31 101 LYS A N 1
ATOM 845 C CA . LYS A 1 101 ? 4.763 -18.558 -15.443 1.00 90.31 101 LYS A CA 1
ATOM 846 C C . LYS A 1 101 ? 4.797 -19.720 -14.453 1.00 90.31 101 LYS A C 1
ATOM 848 O O . LYS A 1 101 ? 3.898 -20.555 -14.461 1.00 90.31 101 LYS A O 1
ATOM 853 N N . THR A 1 102 ? 5.831 -19.787 -13.616 1.00 86.00 102 THR A N 1
ATOM 854 C CA . THR A 1 102 ? 5.976 -20.832 -12.599 1.00 86.00 102 THR A CA 1
ATOM 855 C C . THR A 1 102 ? 5.782 -20.213 -11.218 1.00 86.00 102 THR A C 1
ATOM 857 O O . THR A 1 102 ? 6.604 -19.390 -10.808 1.00 86.00 102 THR A O 1
ATOM 860 N N . PRO A 1 103 ? 4.728 -20.587 -10.472 1.00 79.81 103 PRO A N 1
ATOM 861 C CA . PRO A 1 103 ? 4.546 -20.122 -9.106 1.00 79.81 103 PRO A CA 1
ATOM 862 C C . PRO A 1 103 ? 5.753 -20.498 -8.246 1.00 79.81 103 PRO A C 1
ATOM 864 O O . PRO A 1 103 ? 6.123 -21.667 -8.143 1.00 79.81 103 PRO A O 1
ATOM 867 N N . LEU A 1 104 ? 6.369 -19.509 -7.607 1.00 76.31 104 LEU A N 1
ATOM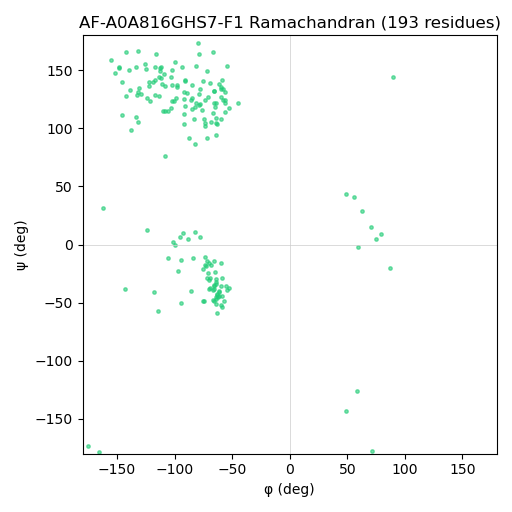 868 C CA . LEU A 1 104 ? 7.392 -19.767 -6.602 1.00 76.31 104 LEU A CA 1
ATOM 869 C C . LEU A 1 104 ? 6.700 -20.078 -5.276 1.00 76.31 104 LEU A C 1
ATOM 871 O O . LEU A 1 104 ? 5.982 -19.242 -4.733 1.00 76.31 104 LEU A O 1
ATOM 875 N N . GLU A 1 105 ? 6.911 -21.286 -4.755 1.00 62.38 105 GLU A N 1
ATOM 876 C CA . GLU A 1 105 ? 6.112 -21.790 -3.635 1.00 62.38 105 GLU A CA 1
ATOM 877 C C . GLU A 1 105 ? 6.389 -21.074 -2.303 1.00 62.38 105 GLU A C 1
ATOM 879 O O . GLU A 1 105 ? 5.483 -20.976 -1.474 1.00 62.38 105 GLU A O 1
ATOM 884 N N . LYS A 1 106 ? 7.616 -20.572 -2.058 1.00 69.00 106 LYS A N 1
ATOM 885 C CA . LYS A 1 106 ? 7.999 -19.888 -0.802 1.00 69.00 106 LYS A CA 1
ATOM 886 C C . LYS A 1 106 ? 9.116 -18.857 -1.012 1.00 69.00 106 LYS A C 1
ATOM 888 O O . LYS A 1 106 ? 10.032 -19.076 -1.797 1.00 69.00 106 LYS A O 1
ATOM 893 N N . ASN A 1 107 ? 9.082 -17.777 -0.226 1.00 66.94 107 ASN A N 1
ATOM 894 C CA . ASN A 1 107 ? 10.146 -16.765 -0.089 1.00 66.94 107 ASN A CA 1
ATOM 895 C C . ASN A 1 107 ? 10.493 -15.957 -1.352 1.00 66.94 107 ASN A C 1
ATOM 897 O O . ASN A 1 107 ? 11.629 -15.495 -1.486 1.00 66.94 107 ASN A O 1
ATOM 901 N N . TYR A 1 108 ? 9.536 -15.746 -2.262 1.00 72.38 108 TYR A N 1
ATOM 902 C CA . TYR A 1 108 ? 9.762 -14.823 -3.373 1.00 72.38 108 TYR A CA 1
ATOM 903 C C . TYR A 1 108 ? 10.160 -13.439 -2.849 1.00 72.38 108 TYR A C 1
ATOM 905 O O . TYR A 1 108 ? 9.520 -12.881 -1.958 1.00 72.38 108 TYR A O 1
ATOM 913 N N . THR A 1 109 ? 11.234 -12.898 -3.410 1.00 68.38 109 THR A N 1
ATOM 914 C CA . THR A 1 109 ? 11.680 -11.529 -3.180 1.00 68.38 109 THR A CA 1
ATOM 915 C C . THR A 1 109 ? 11.888 -10.899 -4.545 1.00 68.38 109 THR A C 1
ATOM 917 O O . THR A 1 109 ? 12.568 -11.480 -5.389 1.00 68.38 109 THR A O 1
ATOM 920 N N . TRP A 1 110 ? 11.313 -9.718 -4.758 1.00 74.44 110 TRP A N 1
ATOM 921 C CA . TRP A 1 110 ? 11.504 -8.955 -5.988 1.00 74.44 110 TRP A CA 1
ATOM 922 C C . TRP A 1 110 ? 12.988 -8.686 -6.242 1.00 74.44 110 TRP A C 1
ATOM 924 O O . TRP A 1 110 ? 13.665 -8.059 -5.425 1.00 74.44 110 TRP A O 1
ATOM 934 N N . THR A 1 111 ? 13.495 -9.134 -7.387 1.00 75.75 111 THR A N 1
ATOM 935 C CA . THR A 1 111 ? 14.910 -8.969 -7.755 1.00 75.75 111 THR A CA 1
ATOM 936 C C . THR A 1 111 ? 15.267 -7.523 -8.099 1.00 75.75 111 THR A C 1
ATOM 938 O O . THR A 1 111 ? 16.417 -7.118 -7.959 1.00 75.75 111 THR A O 1
ATOM 941 N N . ASN A 1 112 ? 14.283 -6.731 -8.522 1.00 81.94 112 ASN A N 1
ATOM 942 C CA . ASN A 1 112 ? 14.388 -5.304 -8.839 1.00 81.94 112 ASN A CA 1
ATOM 943 C C . ASN A 1 112 ? 14.152 -4.385 -7.620 1.00 81.94 112 ASN A C 1
ATOM 945 O O . ASN A 1 112 ? 14.135 -3.161 -7.770 1.00 81.94 112 ASN A O 1
ATOM 949 N N . MET A 1 113 ? 13.976 -4.935 -6.414 1.00 87.75 113 MET A N 1
ATOM 950 C CA . MET A 1 113 ? 13.768 -4.144 -5.203 1.00 87.75 113 MET A CA 1
ATOM 951 C C . MET A 1 113 ? 15.097 -3.709 -4.577 1.00 87.75 113 MET A C 1
ATOM 953 O O . MET A 1 113 ? 15.953 -4.528 -4.249 1.00 87.75 113 MET A O 1
ATOM 957 N N . LYS A 1 114 ? 15.265 -2.399 -4.379 1.00 90.88 114 LYS A N 1
ATOM 958 C CA . LYS A 1 114 ? 16.492 -1.790 -3.851 1.00 90.88 114 LYS A CA 1
ATOM 959 C C . LYS A 1 114 ? 16.220 -1.061 -2.545 1.00 90.88 114 LYS A C 1
ATOM 961 O O . LYS A 1 114 ? 15.211 -0.372 -2.411 1.00 90.88 114 LYS A O 1
ATOM 966 N N . TYR A 1 115 ? 17.135 -1.185 -1.586 1.00 92.88 115 TYR A N 1
ATOM 967 C CA . TYR A 1 115 ? 17.098 -0.374 -0.370 1.00 92.88 115 TYR A CA 1
ATOM 968 C C . TYR A 1 115 ? 17.188 1.112 -0.731 1.00 92.88 115 TYR A C 1
ATOM 970 O O . TYR A 1 115 ? 18.014 1.500 -1.556 1.00 92.88 115 TYR A O 1
ATOM 978 N N . HIS A 1 116 ? 16.348 1.935 -0.106 1.00 91.62 116 HIS A N 1
ATOM 979 C CA . HIS A 1 116 ? 16.314 3.373 -0.343 1.00 91.62 116 HIS A CA 1
ATOM 980 C C . HIS A 1 116 ? 16.733 4.170 0.895 1.00 91.62 116 HIS A C 1
ATOM 982 O O . HIS A 1 116 ? 17.662 4.969 0.830 1.00 91.62 116 HIS A O 1
ATOM 988 N N . SER A 1 117 ? 16.045 3.982 2.020 1.00 92.19 117 SER A N 1
ATOM 989 C CA . SER A 1 117 ? 16.336 4.689 3.273 1.00 92.19 117 SER A CA 1
ATOM 990 C C . SER A 1 117 ? 15.631 4.019 4.453 1.00 92.19 117 SER A C 1
ATOM 992 O O . SER A 1 117 ? 14.950 3.009 4.294 1.00 92.19 117 SER A O 1
ATOM 994 N N . MET A 1 118 ? 15.782 4.578 5.651 1.00 90.56 118 MET A N 1
ATOM 995 C CA . MET A 1 118 ? 15.087 4.130 6.853 1.00 90.56 118 MET A CA 1
ATOM 996 C C . MET A 1 118 ? 14.289 5.292 7.443 1.00 90.56 118 MET A C 1
ATOM 998 O O . MET A 1 118 ? 14.764 6.429 7.449 1.00 90.56 118 MET A O 1
ATOM 1002 N N . TRP A 1 119 ? 13.075 5.034 7.930 1.00 87.38 119 TRP A N 1
ATOM 1003 C CA . TRP A 1 119 ? 12.366 6.031 8.731 1.00 87.38 119 TRP A CA 1
ATOM 1004 C C . TRP A 1 119 ? 13.042 6.215 10.087 1.00 87.38 119 TRP A C 1
ATOM 1006 O O . TRP A 1 119 ? 13.415 5.242 10.744 1.00 87.38 119 TRP A O 1
ATOM 1016 N N . ASN A 1 120 ? 13.129 7.468 10.534 1.00 85.50 120 ASN A N 1
ATOM 1017 C CA . ASN A 1 120 ? 13.358 7.739 11.947 1.00 85.50 120 ASN A CA 1
ATOM 1018 C C . ASN A 1 120 ? 12.140 7.293 12.772 1.00 85.50 120 ASN A C 1
ATOM 1020 O O . ASN A 1 120 ? 11.058 7.046 12.236 1.00 85.50 120 ASN A O 1
ATOM 1024 N N . ASP A 1 121 ? 12.320 7.214 14.084 1.00 79.38 121 ASP A N 1
ATOM 1025 C CA . ASP A 1 121 ? 11.308 6.704 15.015 1.00 79.38 121 ASP A CA 1
ATOM 1026 C C . ASP A 1 121 ? 9.967 7.427 14.878 1.00 79.38 121 ASP A C 1
ATOM 1028 O O . ASP A 1 121 ? 8.910 6.805 14.863 1.00 79.38 121 ASP A O 1
ATOM 1032 N N . ILE A 1 122 ? 10.029 8.741 14.674 1.00 77.62 122 ILE A N 1
ATOM 1033 C CA . ILE A 1 122 ? 8.874 9.624 14.515 1.00 77.62 122 ILE A CA 1
ATOM 1034 C C . ILE A 1 122 ? 8.081 9.239 13.271 1.00 77.62 122 ILE A C 1
ATOM 1036 O O . ILE A 1 122 ? 6.904 8.895 13.341 1.00 77.62 122 ILE A O 1
ATOM 1040 N N . SER A 1 123 ? 8.749 9.282 12.121 1.00 82.50 123 SER A N 1
ATOM 1041 C CA . SER A 1 123 ? 8.164 9.003 10.810 1.00 82.50 123 SER A CA 1
ATOM 1042 C C . SER A 1 123 ? 7.604 7.589 10.761 1.00 82.50 123 SER A C 1
ATOM 1044 O O . SER A 1 123 ? 6.549 7.355 10.180 1.00 82.50 123 SER A O 1
ATOM 1046 N N . TRP A 1 124 ? 8.282 6.661 11.431 1.00 83.38 124 TRP A N 1
ATOM 1047 C CA . TRP A 1 124 ? 7.865 5.277 11.518 1.00 83.38 124 TRP A CA 1
ATOM 1048 C C . TRP A 1 124 ? 6.551 5.097 12.282 1.00 83.38 124 TRP A C 1
ATOM 1050 O O . TRP A 1 124 ? 5.698 4.328 11.853 1.00 83.38 124 TRP A O 1
ATOM 1060 N N . MET A 1 125 ? 6.330 5.861 13.356 1.00 79.00 125 MET A N 1
ATOM 1061 C CA . MET A 1 125 ? 5.049 5.837 14.068 1.00 79.00 125 MET A CA 1
ATOM 1062 C C . MET A 1 125 ? 3.896 6.378 13.209 1.00 79.00 125 MET A C 1
ATOM 1064 O O . MET A 1 125 ? 2.787 5.855 13.284 1.00 79.00 125 MET A O 1
ATOM 1068 N N . TYR A 1 126 ? 4.147 7.378 12.355 1.00 82.88 126 TYR A N 1
ATOM 1069 C CA . TYR A 1 126 ? 3.148 7.894 11.407 1.00 82.88 126 TYR A CA 1
ATOM 1070 C C . TYR A 1 126 ? 2.880 6.969 10.217 1.00 82.88 126 TYR A C 1
ATOM 1072 O O . TYR A 1 126 ? 1.852 7.119 9.554 1.00 82.88 126 TYR A O 1
ATOM 1080 N N . ALA A 1 127 ? 3.780 6.022 9.948 1.00 86.75 127 ALA A N 1
ATOM 1081 C CA . ALA A 1 127 ? 3.714 5.125 8.802 1.00 86.75 127 ALA A CA 1
ATOM 1082 C C . ALA A 1 127 ? 2.708 3.975 8.979 1.00 86.75 127 ALA A C 1
ATOM 1084 O O . ALA A 1 127 ? 2.667 3.065 8.157 1.00 86.75 127 ALA A O 1
ATOM 1085 N N . THR A 1 128 ? 1.907 3.944 10.047 1.00 87.81 128 THR A N 1
ATOM 1086 C CA . THR A 1 128 ? 0.807 2.981 10.164 1.00 87.81 128 THR A CA 1
ATOM 1087 C C . THR A 1 128 ? -0.409 3.598 10.819 1.00 87.81 128 THR A C 1
ATOM 1089 O O . THR A 1 128 ? -0.355 4.121 11.930 1.00 87.81 128 THR A O 1
ATOM 1092 N N . ARG A 1 129 ? -1.545 3.453 10.140 1.00 90.38 129 ARG A N 1
ATOM 1093 C CA . ARG A 1 129 ? -2.876 3.724 10.678 1.00 90.38 129 ARG A CA 1
ATOM 1094 C C . ARG A 1 129 ? -3.790 2.557 10.372 1.00 90.38 129 ARG A C 1
ATOM 1096 O O . ARG A 1 129 ? -3.859 2.124 9.227 1.00 90.38 129 ARG A O 1
ATOM 1103 N N . LEU A 1 130 ? -4.512 2.083 11.381 1.00 93.38 130 LEU A N 1
ATOM 1104 C CA . LEU A 1 130 ? -5.492 1.009 11.242 1.00 93.38 130 LEU A CA 1
ATOM 1105 C C . LEU A 1 130 ? -6.893 1.567 11.455 1.00 93.38 130 LEU A C 1
ATOM 1107 O O . LEU A 1 130 ? -7.094 2.419 12.319 1.00 93.38 130 LEU A O 1
ATOM 1111 N N . TYR A 1 131 ? -7.870 1.062 10.716 1.00 94.50 131 TYR A N 1
ATOM 1112 C CA . TYR A 1 131 ? -9.246 1.539 10.781 1.00 94.50 131 TYR A CA 1
ATOM 1113 C C . TYR A 1 131 ? -10.220 0.388 11.061 1.00 94.50 131 TYR A C 1
ATOM 1115 O O . TYR A 1 131 ? -9.954 -0.800 10.856 1.00 94.50 131 TYR A O 1
ATOM 1123 N N . THR A 1 132 ? -11.366 0.745 11.625 1.00 95.19 132 THR A N 1
ATOM 1124 C CA . THR A 1 132 ? -12.513 -0.151 11.792 1.00 95.19 132 THR A CA 1
ATOM 1125 C C . THR A 1 132 ? -13.276 -0.277 10.474 1.00 95.19 132 THR A C 1
ATOM 1127 O O . THR A 1 132 ? -13.168 0.586 9.605 1.00 95.19 132 THR A O 1
ATOM 1130 N N . SER A 1 133 ? -14.141 -1.288 10.360 1.00 94.69 133 SER A N 1
ATOM 1131 C CA . SER A 1 133 ? -15.064 -1.424 9.221 1.00 94.69 133 SER A CA 1
ATOM 1132 C C . SER A 1 133 ? -16.022 -0.241 9.053 1.00 94.69 133 SER A C 1
ATOM 1134 O O . SER A 1 133 ? -16.594 -0.064 7.989 1.00 94.69 133 SER A O 1
ATOM 1136 N N . LYS A 1 134 ? -16.173 0.600 10.085 1.00 95.44 134 LYS A N 1
ATOM 1137 C CA . LYS A 1 134 ? -16.963 1.840 10.057 1.00 95.44 134 LYS A CA 1
ATOM 1138 C C . LYS A 1 134 ? -16.128 3.078 9.700 1.00 95.44 134 LYS A C 1
ATOM 1140 O O . LYS A 1 134 ? -16.582 4.194 9.916 1.00 95.44 134 LYS A O 1
ATOM 1145 N N . GLY A 1 135 ? -14.878 2.903 9.264 1.00 94.12 135 GLY A N 1
ATOM 1146 C CA . GLY A 1 135 ? -13.982 4.001 8.882 1.00 94.12 135 GLY A CA 1
ATOM 1147 C C . GLY A 1 135 ? -13.398 4.794 10.053 1.00 94.12 135 GLY A C 1
ATOM 1148 O O . GLY A 1 135 ? -12.689 5.771 9.840 1.00 94.12 135 GLY A O 1
ATOM 1149 N N . LYS A 1 136 ? -13.648 4.385 11.304 1.00 93.88 136 LYS A N 1
ATOM 1150 C CA . LYS A 1 136 ? -13.032 5.031 12.474 1.00 93.88 136 LYS A CA 1
ATOM 1151 C C . LYS A 1 136 ? -11.592 4.569 12.643 1.00 93.88 136 LYS A C 1
ATOM 1153 O O . LYS A 1 136 ? -11.352 3.361 12.610 1.00 93.88 136 LYS A O 1
ATOM 1158 N N . LEU A 1 137 ? -10.673 5.506 12.874 1.00 92.25 137 LEU A N 1
ATOM 1159 C CA . LEU A 1 137 ? -9.295 5.206 13.263 1.00 92.25 137 LEU A CA 1
ATOM 1160 C C . LEU A 1 137 ? -9.289 4.373 14.552 1.00 92.25 137 LEU A C 1
ATOM 1162 O O . LEU A 1 137 ? -10.012 4.682 15.501 1.00 92.25 137 LEU A O 1
ATOM 1166 N N . ARG A 1 138 ? -8.494 3.303 14.580 1.00 91.94 138 ARG A N 1
ATOM 1167 C CA . ARG A 1 138 ? -8.353 2.453 15.759 1.00 91.94 138 ARG A CA 1
ATOM 1168 C C . ARG A 1 138 ? -7.313 3.028 16.707 1.00 91.94 138 ARG A C 1
ATOM 1170 O O . ARG A 1 138 ? -6.159 3.222 16.342 1.00 91.94 138 ARG A O 1
ATOM 1177 N N . THR A 1 139 ? -7.732 3.201 17.951 1.00 89.12 139 THR A N 1
ATOM 1178 C CA . THR A 1 139 ? -6.874 3.533 19.099 1.00 89.12 139 THR A CA 1
ATOM 1179 C C . THR A 1 139 ? -7.024 2.500 20.220 1.00 89.12 139 THR A C 1
ATOM 1181 O O . THR A 1 139 ? -6.624 2.741 21.355 1.00 89.12 139 THR A O 1
ATOM 1184 N N . ASP A 1 140 ? -7.667 1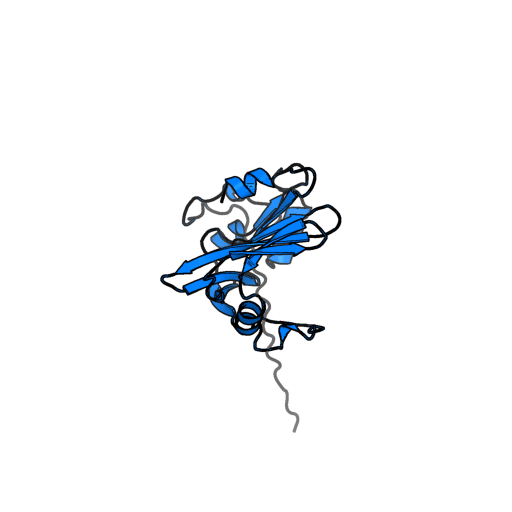.371 19.914 1.00 88.88 140 ASP A N 1
ATOM 1185 C CA . ASP A 1 140 ? -7.961 0.286 20.845 1.00 88.88 140 ASP A CA 1
ATOM 1186 C C . ASP A 1 140 ? -6.739 -0.620 21.089 1.00 88.88 140 ASP A C 1
ATOM 1188 O O . ASP A 1 140 ? -5.697 -0.504 20.438 1.00 88.88 140 ASP A O 1
ATOM 1192 N N . LYS A 1 141 ? -6.882 -1.558 22.035 1.00 88.75 141 LYS A N 1
ATOM 1193 C CA . LYS A 1 141 ? -5.830 -2.520 22.396 1.00 88.75 141 LYS A CA 1
ATOM 1194 C C . LYS A 1 141 ? -5.330 -3.325 21.192 1.00 88.75 141 LYS A C 1
ATOM 1196 O O . LYS A 1 141 ? -4.138 -3.594 21.107 1.00 88.75 141 LYS A O 1
ATOM 1201 N N . TYR A 1 142 ? -6.212 -3.667 20.251 1.00 89.94 142 TYR A N 1
ATOM 1202 C CA . TYR A 1 142 ? -5.832 -4.408 19.050 1.00 89.94 142 TYR A CA 1
ATOM 1203 C C . TYR A 1 142 ? -4.867 -3.595 18.184 1.00 89.94 142 TYR A C 1
ATOM 1205 O O . TYR A 1 142 ? -3.850 -4.127 17.746 1.00 89.94 142 TYR A O 1
ATOM 1213 N N . ALA A 1 143 ? -5.142 -2.305 17.968 1.00 88.69 143 ALA A N 1
ATOM 1214 C CA . ALA A 1 143 ? -4.225 -1.447 17.224 1.00 88.69 143 ALA A CA 1
ATOM 1215 C C . ALA A 1 143 ? -2.871 -1.304 17.926 1.00 88.69 143 ALA A C 1
ATOM 1217 O O . ALA A 1 143 ? -1.840 -1.406 17.263 1.00 88.69 143 ALA A O 1
ATOM 1218 N N . VAL A 1 144 ? -2.868 -1.134 19.253 1.00 85.75 144 VAL A N 1
ATOM 1219 C CA . VAL A 1 144 ? -1.635 -1.073 20.055 1.00 85.75 144 VAL A CA 1
ATOM 1220 C C . VAL A 1 144 ? -0.822 -2.356 19.893 1.00 85.75 144 VAL A C 1
ATOM 1222 O O . VAL A 1 144 ? 0.336 -2.291 19.495 1.00 85.75 144 VAL A O 1
ATOM 1225 N N . GLU A 1 145 ? -1.429 -3.520 20.130 1.00 88.56 145 GLU A N 1
ATOM 1226 C CA . GLU A 1 145 ? -0.760 -4.822 20.029 1.00 88.56 145 GLU A CA 1
ATOM 1227 C C . GLU A 1 145 ? -0.253 -5.100 18.608 1.00 88.56 145 GLU A C 1
ATOM 1229 O O . GLU A 1 145 ? 0.867 -5.589 18.434 1.00 88.56 145 GLU A O 1
ATOM 1234 N N . TRP A 1 146 ? -1.046 -4.761 17.586 1.00 89.50 146 TRP A N 1
ATOM 1235 C CA . TRP A 1 146 ? -0.660 -4.946 16.191 1.00 89.50 146 TRP A CA 1
ATOM 1236 C C . TRP A 1 146 ? 0.553 -4.092 15.835 1.00 89.50 146 TRP A C 1
ATOM 1238 O O . TRP A 1 146 ? 1.544 -4.623 15.340 1.00 89.50 146 TRP A O 1
ATOM 1248 N N . ILE A 1 147 ? 0.502 -2.791 16.133 1.00 83.75 147 ILE A N 1
ATOM 1249 C CA . ILE A 1 147 ? 1.582 -1.835 15.858 1.00 83.75 147 ILE A CA 1
ATOM 1250 C C . ILE A 1 147 ? 2.832 -2.233 16.641 1.00 83.75 147 ILE A C 1
ATOM 1252 O O . ILE A 1 147 ? 3.919 -2.307 16.071 1.00 83.75 147 ILE A O 1
ATOM 1256 N N . SER A 1 148 ? 2.682 -2.585 17.917 1.00 82.81 148 SER A N 1
ATOM 1257 C CA . SER A 1 148 ? 3.775 -3.074 18.754 1.00 82.81 148 SER A CA 1
ATOM 1258 C C . SER A 1 148 ? 4.465 -4.299 18.172 1.00 82.81 148 SER A C 1
ATOM 1260 O O . SER A 1 148 ? 5.692 -4.332 18.059 1.00 82.81 148 SER A O 1
ATOM 1262 N N . LYS A 1 149 ? 3.684 -5.298 17.755 1.00 84.38 149 LYS A N 1
ATOM 1263 C CA . LYS A 1 149 ? 4.211 -6.523 17.153 1.00 84.38 149 LYS A CA 1
ATOM 1264 C C . LYS A 1 149 ? 4.856 -6.250 15.798 1.00 84.38 149 LYS A C 1
ATOM 1266 O O . LYS A 1 149 ? 5.960 -6.724 15.550 1.00 84.38 149 LYS A O 1
ATOM 1271 N N . HIS A 1 150 ? 4.173 -5.504 14.933 1.00 79.06 150 HIS A N 1
ATOM 1272 C CA . HIS A 1 150 ? 4.615 -5.223 13.569 1.00 79.06 150 HIS A CA 1
ATOM 1273 C C . HIS A 1 150 ? 5.892 -4.379 13.546 1.00 79.06 150 HIS A C 1
ATOM 1275 O O . HIS A 1 150 ? 6.769 -4.600 12.718 1.00 79.06 150 HIS A O 1
ATOM 1281 N N . PHE A 1 151 ? 6.035 -3.456 14.496 1.00 73.88 151 PHE A N 1
ATOM 1282 C CA . PHE A 1 151 ? 7.177 -2.551 14.570 1.00 73.88 151 PHE A CA 1
ATOM 1283 C C . PHE A 1 151 ? 8.234 -2.938 15.604 1.00 73.88 151 PHE A C 1
ATOM 1285 O O . PHE A 1 151 ? 9.214 -2.207 15.760 1.00 73.88 151 PHE A O 1
ATOM 1292 N N . ASN A 1 152 ? 8.048 -4.064 16.302 1.00 75.12 152 ASN A N 1
ATOM 1293 C CA . ASN A 1 152 ? 8.881 -4.491 17.427 1.00 75.12 152 ASN A CA 1
ATOM 1294 C C . ASN A 1 152 ? 9.090 -3.360 18.461 1.00 75.12 152 ASN A C 1
ATOM 1296 O O . ASN A 1 152 ? 10.202 -3.122 18.937 1.00 75.12 152 ASN A O 1
ATOM 1300 N N . TYR A 1 153 ? 8.005 -2.649 18.772 1.00 72.62 153 TYR A N 1
ATOM 1301 C CA . TYR A 1 153 ? 7.941 -1.583 19.770 1.00 72.62 153 TYR A CA 1
ATOM 1302 C C . TYR A 1 153 ? 7.058 -1.996 20.939 1.00 72.62 153 TYR A C 1
ATOM 1304 O O . TYR A 1 153 ? 6.015 -2.608 20.736 1.00 72.62 153 TYR A O 1
ATOM 1312 N N . SER A 1 154 ? 7.403 -1.588 22.158 1.00 76.94 154 SER A N 1
ATOM 1313 C CA . SER A 1 154 ? 6.484 -1.706 23.293 1.00 76.94 154 SER A CA 1
ATOM 1314 C C . SER A 1 154 ? 5.671 -0.416 23.426 1.00 76.94 154 SER A C 1
ATOM 1316 O O . SER A 1 154 ? 6.208 0.602 23.854 1.00 76.94 154 SER A O 1
ATOM 1318 N N . LEU A 1 155 ? 4.401 -0.439 23.013 1.00 74.62 155 LEU A N 1
ATOM 1319 C CA . LEU A 1 155 ? 3.461 0.669 23.186 1.00 74.62 155 LEU A CA 1
ATOM 1320 C C . LEU A 1 155 ? 2.397 0.255 24.203 1.00 74.62 155 LEU A C 1
ATOM 1322 O O . LEU A 1 155 ? 1.888 -0.862 24.160 1.00 74.62 155 LEU A O 1
ATOM 1326 N N . THR A 1 156 ? 2.040 1.167 25.105 1.00 75.88 156 THR A N 1
ATOM 1327 C CA . THR A 1 156 ? 0.921 0.986 26.048 1.00 75.88 156 THR A CA 1
ATOM 1328 C C . THR A 1 156 ? -0.363 1.652 25.554 1.00 75.88 156 THR A C 1
ATOM 1330 O O . THR A 1 156 ? -1.458 1.261 25.948 1.00 75.88 156 THR A O 1
ATOM 1333 N N . SER A 1 157 ? -0.240 2.646 24.672 1.00 75.50 157 SER A N 1
ATOM 1334 C CA . SER A 1 157 ? -1.344 3.352 24.017 1.00 75.50 157 SER A CA 1
ATOM 1335 C C . SER A 1 157 ? -0.879 3.948 22.683 1.00 75.50 157 SER A C 1
ATOM 1337 O O . SER A 1 157 ? 0.322 4.133 22.472 1.00 75.50 157 SER A O 1
ATOM 1339 N N . ILE A 1 158 ? -1.818 4.237 21.776 1.00 77.12 158 ILE A N 1
ATOM 1340 C CA . ILE A 1 158 ? -1.535 4.978 20.538 1.00 77.12 158 ILE A CA 1
ATOM 1341 C C . ILE A 1 158 ? -1.422 6.468 20.883 1.00 77.12 158 ILE A C 1
ATOM 1343 O O . ILE A 1 158 ? -2.397 7.035 21.386 1.00 77.12 158 ILE A O 1
ATOM 1347 N N . PRO A 1 159 ? -0.282 7.131 20.618 1.00 73.31 159 PRO A N 1
ATOM 1348 C CA . PRO A 1 159 ? -0.159 8.557 20.887 1.00 73.31 159 PRO A CA 1
ATOM 1349 C C . PRO A 1 159 ? -1.163 9.384 20.089 1.00 73.31 159 PRO A C 1
ATOM 1351 O O . PRO A 1 159 ? -1.349 9.173 18.892 1.00 73.31 159 PRO A O 1
ATOM 1354 N N . SER A 1 160 ? -1.762 10.381 20.740 1.00 72.38 160 SER A N 1
ATOM 1355 C CA . SER A 1 160 ? -2.809 11.221 20.145 1.00 72.38 160 SER A CA 1
ATOM 1356 C C . SER A 1 160 ? -2.364 11.952 18.876 1.00 72.38 160 SER A C 1
ATOM 1358 O O . SER A 1 160 ? -3.186 12.187 17.994 1.00 72.38 160 SER A O 1
ATOM 1360 N N . PHE A 1 161 ? -1.072 12.269 18.738 1.00 70.06 161 PHE A N 1
ATOM 1361 C CA . PHE A 1 161 ? -0.538 12.919 17.539 1.00 70.06 161 PHE A CA 1
ATOM 1362 C C . PHE A 1 161 ? -0.640 12.045 16.279 1.00 70.06 161 PHE A C 1
ATOM 1364 O O . PHE A 1 161 ? -0.716 12.578 15.177 1.00 70.06 161 PHE A O 1
ATOM 1371 N N . LEU A 1 162 ? -0.715 10.715 16.416 1.00 68.81 162 LEU A N 1
ATOM 1372 C CA . LEU A 1 162 ? -0.880 9.804 15.276 1.00 68.81 162 LEU A CA 1
ATOM 1373 C C . LEU A 1 162 ? -2.265 9.889 14.628 1.00 68.81 162 LEU A C 1
ATOM 1375 O O . LEU A 1 162 ? -2.437 9.465 13.479 1.00 68.81 162 LEU A O 1
ATOM 1379 N N . ASN A 1 163 ? -3.227 10.498 15.328 1.00 67.06 163 ASN A N 1
ATOM 1380 C CA . ASN A 1 163 ? -4.550 10.789 14.785 1.00 67.06 163 ASN A CA 1
ATOM 1381 C C . ASN A 1 163 ? -4.505 11.863 13.689 1.00 67.06 163 ASN A C 1
ATOM 1383 O O . ASN A 1 163 ? -5.452 11.977 12.914 1.00 67.06 163 ASN A O 1
ATOM 1387 N N . VAL A 1 164 ? -3.417 12.635 13.602 1.00 65.06 164 VAL A N 1
ATOM 1388 C CA . VAL A 1 164 ? -3.232 13.675 12.589 1.00 65.06 164 VAL A CA 1
ATOM 1389 C C . VAL A 1 164 ? -2.383 13.131 11.449 1.00 65.06 164 VAL A C 1
ATOM 1391 O O . VAL A 1 164 ? -1.372 12.457 11.664 1.00 65.06 164 VAL A O 1
ATOM 1394 N N . ILE A 1 165 ? -2.797 13.414 10.214 1.00 59.25 165 ILE A N 1
ATO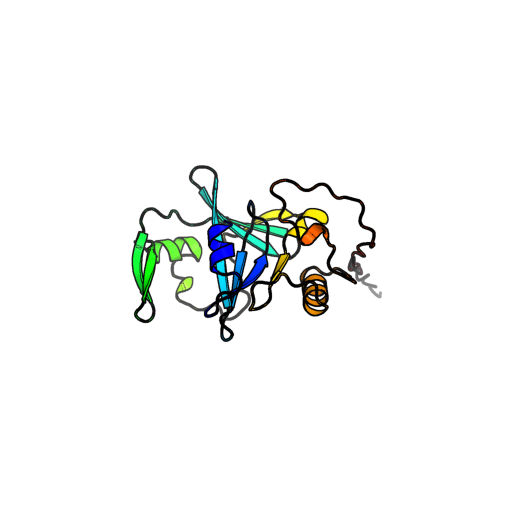M 1395 C CA . ILE A 1 165 ? -1.990 13.140 9.027 1.00 59.25 165 ILE A CA 1
ATOM 1396 C C . ILE A 1 165 ? -1.035 14.301 8.815 1.00 59.25 165 ILE A C 1
ATOM 1398 O O . ILE A 1 165 ? -1.498 15.420 8.605 1.00 59.25 165 ILE A O 1
ATOM 1402 N N . PRO A 1 166 ? 0.283 14.073 8.889 1.00 58.41 166 PRO A N 1
ATOM 1403 C CA . PRO A 1 166 ? 1.212 15.150 8.646 1.00 58.41 166 PRO A CA 1
ATOM 1404 C C . PRO A 1 166 ? 1.207 15.505 7.159 1.00 58.41 166 PRO A C 1
ATOM 1406 O O . PRO A 1 166 ? 1.417 14.646 6.304 1.00 58.41 166 PRO A O 1
ATOM 1409 N N . ASN A 1 167 ? 1.000 16.787 6.865 1.00 52.09 167 ASN A N 1
ATOM 1410 C CA . ASN A 1 167 ? 1.080 17.345 5.512 1.00 52.09 167 ASN A CA 1
ATOM 1411 C C . ASN A 1 167 ? 2.534 17.654 5.086 1.00 52.09 167 ASN A C 1
ATOM 1413 O O . ASN A 1 167 ? 2.755 18.325 4.083 1.00 52.09 167 ASN A O 1
ATOM 1417 N N . GLY A 1 168 ? 3.535 17.197 5.849 1.00 54.03 168 GLY A N 1
ATOM 1418 C CA . GLY A 1 168 ? 4.951 17.506 5.642 1.00 54.03 168 GLY A CA 1
ATOM 1419 C C . GLY A 1 168 ? 5.879 16.753 6.610 1.00 54.03 168 GLY A C 1
ATOM 1420 O O . GLY A 1 168 ? 5.416 15.873 7.341 1.00 54.03 168 GLY A O 1
ATOM 1421 N N . PRO A 1 169 ? 7.191 17.062 6.615 1.00 50.16 169 PRO A N 1
ATOM 1422 C CA . PRO A 1 169 ? 8.141 16.461 7.547 1.00 50.16 169 PRO A CA 1
ATOM 1423 C C . PRO A 1 169 ? 7.747 16.763 8.996 1.00 50.16 169 PRO A C 1
ATOM 1425 O O . PRO A 1 169 ? 7.415 17.897 9.334 1.00 50.16 169 PRO A O 1
ATOM 1428 N N . VAL A 1 170 ? 7.770 15.737 9.849 1.00 56.31 170 VAL A N 1
ATOM 1429 C CA . VAL A 1 170 ? 7.274 15.841 11.225 1.00 56.31 170 VAL A CA 1
ATOM 1430 C C . VAL A 1 170 ? 8.410 16.026 12.216 1.00 56.31 170 VAL A C 1
ATOM 1432 O O . VAL A 1 170 ? 9.285 15.169 12.335 1.00 56.31 170 VAL A O 1
ATOM 1435 N N . THR A 1 171 ? 8.344 17.106 12.987 1.00 48.62 171 THR A N 1
ATOM 1436 C CA . THR A 1 171 ? 9.087 17.289 14.236 1.00 48.62 171 THR A CA 1
ATOM 1437 C C . THR A 1 171 ? 8.181 16.944 15.424 1.00 48.62 171 THR A C 1
ATOM 1439 O O . THR A 1 171 ? 6.990 17.254 15.431 1.00 48.62 1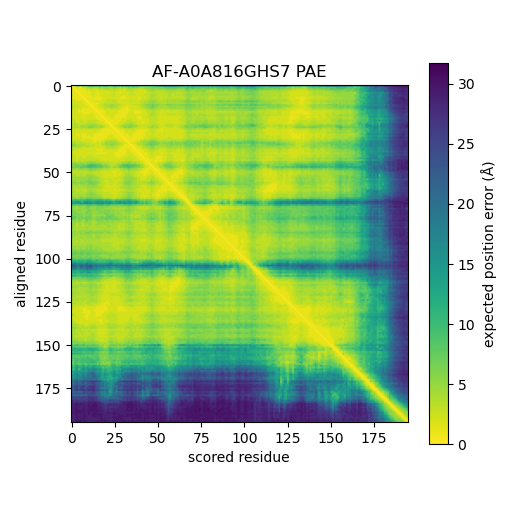71 THR A O 1
ATOM 1442 N N . LEU A 1 172 ? 8.716 16.221 16.412 1.00 48.06 172 LEU A N 1
ATOM 1443 C CA . LEU A 1 172 ? 7.947 15.744 17.567 1.00 48.06 172 LEU A CA 1
ATOM 1444 C C . LEU A 1 172 ? 7.658 16.865 18.582 1.00 48.06 172 LEU A C 1
ATOM 1446 O O . LEU A 1 172 ? 8.584 17.593 18.938 1.00 48.06 172 LEU A O 1
ATOM 1450 N N . PRO A 1 173 ? 6.457 16.909 19.190 1.00 44.09 173 PRO A N 1
ATOM 1451 C CA . PRO A 1 173 ? 6.334 17.288 20.592 1.00 44.09 173 PRO A CA 1
ATOM 1452 C C . PRO A 1 173 ? 6.881 16.154 21.488 1.00 44.09 173 PRO A C 1
ATOM 1454 O O . PRO A 1 173 ? 6.796 14.982 21.107 1.00 44.09 173 PRO A O 1
ATOM 1457 N N . PRO A 1 174 ? 7.439 16.455 22.675 1.00 40.84 174 PRO A N 1
ATOM 1458 C CA . PRO A 1 174 ? 8.055 15.450 23.539 1.00 40.84 174 PRO A CA 1
ATOM 1459 C C . PRO A 1 174 ? 7.070 14.321 23.883 1.00 40.84 174 PRO A C 1
ATOM 1461 O O . PRO A 1 174 ? 5.973 14.553 24.395 1.00 40.84 174 PRO A O 1
ATOM 1464 N N . LEU A 1 175 ? 7.469 13.084 23.579 1.00 41.72 175 LEU A N 1
ATOM 1465 C CA . LEU A 1 175 ? 6.725 11.873 23.918 1.00 41.72 175 LEU A CA 1
ATOM 1466 C C . LEU A 1 175 ? 6.658 11.731 25.446 1.00 41.72 175 LEU A C 1
ATOM 1468 O O . LEU A 1 175 ? 7.688 11.630 26.103 1.00 41.72 175 LEU A O 1
ATOM 1472 N N . LYS A 1 176 ? 5.444 11.682 26.013 1.00 38.94 176 LYS A N 1
ATOM 1473 C CA . LYS A 1 176 ? 5.228 11.393 27.447 1.00 38.94 176 LYS A CA 1
ATOM 1474 C C . LYS A 1 176 ? 5.460 9.921 27.816 1.00 38.94 176 LYS A C 1
ATOM 1476 O O . LYS A 1 176 ? 5.479 9.587 28.994 1.00 38.94 176 LYS A O 1
ATOM 1481 N N . THR A 1 177 ? 5.597 9.044 26.827 1.00 42.03 177 THR A N 1
ATOM 1482 C CA . THR A 1 177 ? 5.824 7.607 27.007 1.00 42.03 177 THR A CA 1
ATOM 1483 C C . THR A 1 177 ? 7.125 7.214 26.331 1.00 42.03 177 THR A C 1
ATOM 1485 O O . THR A 1 177 ? 7.290 7.443 25.131 1.00 42.03 177 THR A O 1
ATOM 1488 N N . GLU A 1 178 ? 8.035 6.619 27.096 1.00 44.06 178 GLU A N 1
ATOM 1489 C CA . GLU A 1 178 ? 9.325 6.150 26.600 1.00 44.06 178 GLU A CA 1
ATOM 1490 C C . GLU A 1 178 ? 9.136 5.009 25.593 1.00 44.06 178 GLU A C 1
ATOM 1492 O O . GLU A 1 178 ? 8.544 3.969 25.886 1.00 44.06 178 GLU A O 1
ATOM 1497 N N . LEU A 1 179 ? 9.650 5.208 24.379 1.00 46.78 179 LEU A N 1
ATOM 1498 C CA . LEU A 1 179 ? 9.762 4.153 23.381 1.00 46.78 179 LEU A CA 1
ATOM 1499 C C . LEU A 1 179 ? 10.902 3.222 23.801 1.00 46.78 179 LEU A C 1
ATOM 1501 O O . LEU A 1 179 ? 12.075 3.556 23.649 1.00 46.78 179 LEU A O 1
ATOM 1505 N N . VAL A 1 180 ? 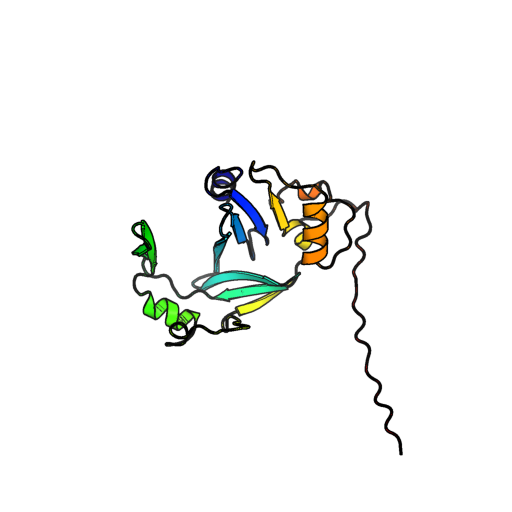10.571 2.041 24.321 1.00 46.03 180 VAL A N 1
ATOM 1506 C CA . VAL A 1 180 ? 11.584 1.028 24.642 1.00 46.03 180 VAL A CA 1
ATOM 1507 C C . VAL A 1 180 ? 11.920 0.244 23.373 1.00 46.03 180 VAL A C 1
ATOM 1509 O O . VAL A 1 180 ? 11.120 -0.552 22.875 1.00 46.03 180 VAL A O 1
ATOM 1512 N N . TYR A 1 181 ? 13.116 0.480 22.835 1.00 42.09 181 TYR A N 1
ATOM 1513 C CA . TYR A 1 181 ? 13.663 -0.260 21.699 1.00 42.09 181 TYR A CA 1
ATOM 1514 C C . TYR A 1 181 ? 14.211 -1.599 22.175 1.00 42.09 181 TYR A C 1
ATOM 1516 O O . TYR A 1 181 ? 15.151 -1.646 22.967 1.00 42.09 181 TYR A O 1
ATOM 1524 N N . ASN A 1 182 ? 13.683 -2.704 21.654 1.00 39.56 182 ASN A N 1
ATOM 1525 C CA . ASN A 1 182 ? 14.258 -4.012 21.935 1.00 39.56 182 ASN A CA 1
ATOM 1526 C C . ASN A 1 182 ? 15.456 -4.254 21.000 1.00 39.56 182 ASN A C 1
ATOM 1528 O O . ASN A 1 182 ? 15.318 -4.810 19.905 1.00 39.56 182 ASN A O 1
ATOM 1532 N N . THR A 1 183 ? 16.640 -3.789 21.402 1.00 37.16 183 THR A N 1
ATOM 1533 C CA . THR A 1 183 ? 17.902 -4.084 20.715 1.00 37.16 183 THR A CA 1
ATOM 1534 C C . THR A 1 183 ? 18.267 -5.544 20.973 1.00 37.16 183 THR A C 1
ATOM 1536 O O . THR A 1 183 ? 18.921 -5.893 21.954 1.00 37.16 183 THR A O 1
ATOM 1539 N N . LYS A 1 184 ? 17.833 -6.454 20.091 1.00 40.53 184 LYS A N 1
ATOM 1540 C CA . LYS A 1 184 ? 18.286 -7.848 20.164 1.00 40.53 184 LYS A CA 1
ATOM 1541 C C . LYS A 1 184 ? 19.808 -7.893 20.007 1.00 40.53 184 LYS A C 1
ATOM 1543 O O . LYS A 1 184 ? 20.364 -7.686 18.931 1.00 40.53 184 LYS A O 1
ATOM 1548 N N . THR A 1 185 ? 20.461 -8.186 21.123 1.00 37.44 185 THR A N 1
ATOM 1549 C CA . THR A 1 185 ? 21.880 -8.476 21.286 1.00 37.44 185 THR A CA 1
ATOM 1550 C C . THR A 1 185 ? 22.295 -9.589 20.324 1.00 37.44 185 THR A C 1
ATOM 1552 O O . THR A 1 185 ? 21.854 -10.734 20.440 1.00 37.44 185 THR A O 1
ATOM 1555 N N . LYS A 1 186 ? 23.203 -9.286 19.386 1.00 37.91 186 LYS A N 1
ATOM 1556 C CA . LYS A 1 186 ? 24.009 -10.317 18.720 1.00 37.91 186 LYS A CA 1
ATOM 1557 C C . LYS A 1 186 ? 24.883 -10.976 19.792 1.00 37.91 186 LYS A C 1
ATOM 1559 O O . LYS A 1 186 ? 25.966 -10.480 20.096 1.00 37.91 186 LYS A O 1
ATOM 1564 N N . LYS A 1 187 ? 24.439 -12.093 20.376 1.00 38.56 187 LYS A N 1
ATOM 1565 C CA . LYS A 1 187 ? 25.339 -12.973 21.133 1.00 38.56 187 LYS A CA 1
ATOM 1566 C C . LYS A 1 187 ? 26.389 -13.509 20.156 1.00 38.56 187 LYS A C 1
ATOM 1568 O O . LYS A 1 187 ? 26.099 -14.392 19.352 1.00 38.56 187 LYS A O 1
ATOM 1573 N N . LYS A 1 188 ? 27.608 -12.960 20.210 1.00 38.16 188 LYS A N 1
ATOM 1574 C CA . LYS A 1 188 ? 28.798 -13.592 19.626 1.00 38.16 188 LYS A CA 1
ATOM 1575 C C . LYS A 1 188 ? 28.917 -14.988 20.245 1.00 38.16 188 LYS A C 1
ATOM 1577 O O . LYS A 1 188 ? 29.149 -15.111 21.445 1.00 38.16 188 LYS A O 1
ATOM 1582 N N . ARG A 1 189 ? 28.753 -16.040 19.438 1.00 38.31 189 ARG A N 1
ATOM 1583 C CA . ARG A 1 189 ? 29.226 -17.382 19.795 1.00 38.31 189 ARG A CA 1
ATOM 1584 C C . ARG A 1 189 ? 30.749 -17.309 19.881 1.00 38.31 189 ARG A C 1
ATOM 1586 O O . ARG A 1 189 ? 31.422 -17.221 18.859 1.00 38.31 189 ARG A O 1
ATOM 1593 N N . VAL A 1 190 ? 31.282 -17.299 21.097 1.00 40.88 190 VAL A N 1
ATOM 1594 C CA . VAL A 1 190 ? 32.700 -17.572 21.336 1.00 40.88 190 VAL A CA 1
ATOM 1595 C C . VAL A 1 190 ? 32.883 -19.076 21.162 1.00 40.88 190 VAL A C 1
ATOM 1597 O O . VAL A 1 190 ? 32.413 -19.864 21.980 1.00 40.88 190 VAL A O 1
ATOM 1600 N N . ASN A 1 191 ? 33.528 -19.477 20.068 1.00 38.47 191 ASN A N 1
ATOM 1601 C CA . ASN A 1 191 ? 34.015 -20.839 19.899 1.00 38.47 191 ASN A CA 1
ATOM 1602 C C . ASN A 1 191 ? 35.157 -21.067 20.897 1.00 38.47 191 ASN A C 1
ATOM 1604 O O . ASN A 1 191 ? 36.270 -20.588 20.689 1.00 38.47 191 ASN A O 1
ATOM 1608 N N . LYS A 1 192 ? 34.892 -21.820 21.967 1.00 40.03 192 LYS A N 1
ATOM 1609 C CA . LYS A 1 192 ? 35.945 -22.488 22.736 1.00 40.03 192 LYS A CA 1
ATOM 1610 C C . LYS A 1 192 ? 36.442 -23.660 21.885 1.00 40.03 192 LYS A C 1
ATOM 1612 O O . LYS A 1 192 ? 35.766 -24.680 21.788 1.00 40.03 192 LYS A O 1
ATOM 1617 N N . LYS A 1 193 ? 37.594 -23.499 21.228 1.00 43.19 193 LYS A N 1
ATOM 1618 C CA . LYS A 1 193 ? 38.374 -24.638 20.731 1.00 43.19 193 LYS A CA 1
ATOM 1619 C C . LYS A 1 193 ? 39.082 -25.262 21.930 1.00 43.19 193 LYS A C 1
ATOM 1621 O O . LYS A 1 193 ? 39.907 -24.613 22.560 1.00 43.19 193 LYS A O 1
ATOM 1626 N N . SER A 1 194 ? 38.724 -26.501 22.231 1.00 43.28 194 SER A N 1
ATOM 1627 C CA . SER A 1 194 ? 39.527 -27.428 23.017 1.0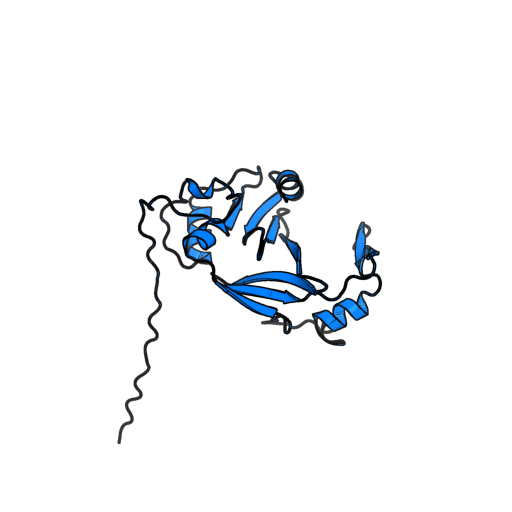0 43.28 194 SER A CA 1
ATOM 1628 C C . SER A 1 194 ? 40.696 -27.929 22.168 1.00 43.28 194 SER A C 1
ATOM 1630 O O . SER A 1 194 ? 40.452 -28.478 21.089 1.00 43.28 194 SER A O 1
ATOM 1632 N N . LYS A 1 195 ? 41.922 -27.757 22.653 1.00 42.09 195 LYS A N 1
ATOM 1633 C CA . LYS A 1 195 ? 43.039 -28.703 22.556 1.00 42.09 195 LYS A CA 1
ATOM 1634 C C . LYS A 1 195 ? 44.040 -28.339 23.641 1.00 42.09 195 LYS A C 1
ATOM 1636 O O . LYS A 1 195 ? 44.268 -27.122 23.804 1.00 42.09 195 LYS A O 1
#

Radius of gyration: 20.36 Å; Cα contacts (8 Å, |Δi|>4): 283; chains: 1; bounding box: 63×46×51 Å

InterPro domains:
  IPR009644 FKTN/Mannosyltransferase regulator [PTHR15407] (15-140)

Nearest PDB structures (foldseek):
  2ffs-assembly1_B  TM=3.667E-01  e=1.617E+00  Pseudomonas aeruginosa PAO1

Solvent-accessible surface area (backbone atoms only — not comparable to full-atom values): 11942 Å² total; per-residue (Å²): 113,70,67,65,48,59,65,22,42,31,28,92,69,46,12,38,36,31,41,34,41,42,89,92,61,27,35,30,39,36,28,37,53,92,82,56,76,47,78,47,74,51,79,45,76,60,88,91,47,36,30,30,38,39,74,62,69,56,38,31,27,38,29,64,47,64,86,79,86,51,79,32,81,43,79,58,96,92,38,84,41,81,41,55,66,56,54,66,60,45,44,24,67,60,60,35,76,73,49,73,79,52,84,73,92,71,86,82,68,71,84,60,53,38,84,71,52,65,53,53,76,68,57,45,58,62,20,53,48,44,34,38,72,75,39,45,76,52,71,48,70,66,46,29,52,49,50,18,63,67,64,61,38,62,55,93,64,64,61,75,71,64,79,54,83,74,94,59,92,82,80,82,75,89,73,92,63,80,79,52,74,75,76,81,74,82,77,76,82,78,81,82,80,88,129

Organism: NCBI:txid433720

pLDDT: mean 80.37, std 17.46, range [37.16, 97.19]

Foldseek 3Di:
DVVVQVCQQLDQQKHFFKFAAAPVAATWTWIDRPPDIDIDWDWDDDPQWIWTWDDQQQWIKTATFPRQPDWDWDDDPNDTDIDRPCNQVRCCVFQNHPNVVDDDPDDDDGPRIGTDDGDDPVSSLLRMWGADSRSHTDFDPVVQVVSCVRNVWNDPTNDPCSVDRDPDDDDDDDDPDDTDHPPPDPPPPDDDDDD

Secondary structure (DSSP, 8-state):
-HHHHHHHTT-SSSEEEEEES-TTTT-EEEEE-SS-EEEEEPEEEETTEEEEEEEETTEEEEEEEPP---EEEEEETTEEEEEESSHHHHHHHHH-TTGGGS---S----TTEEEEEE--HHHHHHTEEEB-TTSPBP-SHHHHHHHHHHHTEE-SS--GGGGSPPSSPPPPPPPSS--EE--------------

Mean predicted aligned error: 9.71 Å